Protein AF-A0A838U1Z3-F1 (afdb_monomer_lite)

pLDDT: mean 86.72, std 12.42, range [40.25, 98.0]

Sequence (303 aa):
MSDINVAITKEEIEEDDIPQQIISKINKKINIITLPTIITIPIYSKDIANSIKKIENGFYDYYIFLSARSVDIFFKTIKNEKNSSNILQEILKINKKNGTFIAIGPKTKKALEKNNLKANIAITDTVNTNIDIKVEFSLHSIMKFLDNLDKNNEKEKIKILMPRSAESQKSNNFIKKTYENLVLEQIFFYKTIEFNKIEESNEWNKFKSLVYQKELKYLIFTSPSAVRAFFKIVVNSIYVEKQVLLSTIKNEQELVHFLGIKLIISLGPRTSEELKKRDIMYLESTEYTVKGALKYLIRNLAF

Radius of gyration: 22.41 Å; chains: 1; bounding box: 54×45×66 Å

Foldseek 3Di:
DDAAEEEEQAPDDDPVLADPVLCVVDPHHYHYFYHPFKDKDFDDDPLLVVVLVCLLVLNALAEEEEALVLLVLNLVVLVPDPPSVSSLVSVVVSLVPPARYEYLDDRNQVSCVVSVHHYDYLFDDFPPDVPDRDTDSDLVSVVVVVVVVLVVDDDAAHEYEYEDEPCCVVVVVDDPDDGPRYHYHHDHGIYMDTDDCQVVDPSNVVLLVCLVVLNHAYYEYLALSSVVSVLVCCCVPVVVVVVVCVPPDDFVQVVCVSSNHNAYEYLDDRNVVSCVVRVHDYHYFPVSGSSSSVVVVSVVVRD

Structure (mmCIF, N/CA/C/O backbone):
data_AF-A0A838U1Z3-F1
#
_entry.id   AF-A0A838U1Z3-F1
#
loop_
_atom_site.group_PDB
_atom_site.id
_atom_site.type_symbol
_atom_site.label_atom_id
_atom_site.label_alt_id
_atom_site.label_comp_id
_atom_site.label_asym_id
_atom_site.label_entity_id
_atom_site.label_seq_id
_atom_site.pdbx_PDB_ins_code
_atom_site.Cartn_x
_atom_site.Cartn_y
_atom_site.Cartn_z
_atom_site.occupancy
_atom_site.B_iso_or_equiv
_atom_site.auth_seq_id
_atom_site.auth_comp_id
_atom_site.auth_asym_id
_atom_site.auth_atom_id
_atom_site.pdbx_PDB_model_num
ATOM 1 N N . MET A 1 1 ? 29.307 8.000 -21.929 1.00 54.38 1 MET A N 1
ATOM 2 C CA . MET A 1 1 ? 28.552 6.757 -21.628 1.00 54.38 1 MET A CA 1
ATOM 3 C C . MET A 1 1 ? 27.171 7.157 -21.132 1.00 54.38 1 MET A C 1
ATOM 5 O O . MET A 1 1 ? 27.104 8.150 -20.425 1.00 54.38 1 MET A O 1
ATOM 9 N N . SER A 1 2 ? 26.099 6.461 -21.525 1.00 65.94 2 SER A N 1
ATOM 10 C CA . SER A 1 2 ? 24.727 6.850 -21.163 1.00 65.94 2 SER A CA 1
ATOM 11 C C . SER A 1 2 ? 24.333 6.427 -19.747 1.00 65.94 2 SER A C 1
ATOM 13 O O . SER A 1 2 ? 24.746 5.365 -19.268 1.00 65.94 2 SER A O 1
ATOM 15 N N . ASP A 1 3 ? 23.522 7.268 -19.107 1.00 81.94 3 ASP A N 1
ATOM 16 C CA . ASP A 1 3 ? 22.888 7.005 -17.818 1.00 81.94 3 ASP A CA 1
ATOM 17 C C . ASP A 1 3 ? 22.019 5.735 -17.858 1.00 81.94 3 ASP A C 1
ATOM 19 O O . ASP A 1 3 ? 21.545 5.288 -18.908 1.00 81.94 3 ASP A O 1
ATOM 23 N N . ILE A 1 4 ? 21.802 5.136 -16.687 1.00 87.19 4 ILE A N 1
ATOM 24 C CA . ILE A 1 4 ? 20.932 3.972 -16.518 1.00 87.19 4 ILE A CA 1
ATOM 25 C C . ILE A 1 4 ? 19.568 4.449 -16.031 1.00 87.19 4 ILE A C 1
ATOM 27 O O . ILE A 1 4 ? 19.431 4.865 -14.884 1.00 87.19 4 ILE A O 1
ATOM 31 N N . ASN A 1 5 ? 18.545 4.344 -16.876 1.00 91.94 5 ASN A N 1
ATOM 32 C CA . ASN A 1 5 ? 17.172 4.661 -16.492 1.00 91.94 5 ASN A CA 1
ATOM 33 C C . ASN A 1 5 ? 16.420 3.396 -16.053 1.00 91.94 5 ASN A C 1
ATOM 35 O O . ASN A 1 5 ? 16.399 2.395 -16.779 1.00 91.94 5 ASN A O 1
ATOM 39 N N . VAL A 1 6 ? 15.795 3.457 -14.875 1.00 94.06 6 VAL A N 1
ATOM 40 C CA . VAL A 1 6 ? 15.024 2.363 -14.269 1.00 94.06 6 VAL A CA 1
ATOM 41 C C . VAL A 1 6 ? 13.632 2.870 -13.915 1.00 94.06 6 VAL A C 1
ATOM 43 O O . VAL A 1 6 ? 13.493 3.763 -13.081 1.00 94.06 6 VAL A O 1
ATOM 46 N N . ALA A 1 7 ? 12.601 2.285 -14.519 1.00 96.19 7 ALA A N 1
ATOM 47 C CA . ALA A 1 7 ? 11.216 2.534 -14.139 1.00 96.19 7 ALA A CA 1
ATOM 48 C C . ALA A 1 7 ? 10.777 1.533 -13.062 1.00 96.19 7 ALA A C 1
ATOM 50 O O . ALA A 1 7 ? 11.112 0.352 -13.129 1.00 96.19 7 ALA A O 1
ATOM 51 N N . ILE A 1 8 ? 10.014 1.982 -12.069 1.00 96.88 8 ILE A N 1
ATOM 52 C CA . ILE A 1 8 ? 9.507 1.137 -10.981 1.00 96.88 8 ILE A CA 1
ATOM 53 C C . ILE A 1 8 ? 8.017 1.393 -10.828 1.00 96.88 8 ILE A C 1
ATOM 55 O O . ILE A 1 8 ? 7.620 2.526 -10.578 1.00 96.88 8 ILE A O 1
ATOM 59 N N . THR A 1 9 ? 7.180 0.359 -10.931 1.00 95.69 9 THR A N 1
ATOM 60 C CA . THR A 1 9 ? 5.718 0.510 -10.883 1.00 95.69 9 THR A CA 1
ATOM 61 C C . THR A 1 9 ? 5.206 0.761 -9.459 1.00 95.69 9 THR A C 1
ATOM 63 O O . THR A 1 9 ? 4.601 -0.109 -8.825 1.00 95.69 9 THR A O 1
ATOM 66 N N . LYS A 1 10 ? 5.500 1.935 -8.913 1.00 90.50 10 LYS A N 1
ATOM 67 C CA . LYS A 1 10 ? 5.157 2.386 -7.564 1.00 90.50 10 LYS A CA 1
ATOM 68 C C . LYS A 1 10 ? 4.797 3.869 -7.627 1.00 90.50 10 LYS A C 1
ATOM 70 O O . LYS A 1 10 ? 5.345 4.582 -8.459 1.00 90.50 10 LYS A O 1
ATOM 75 N N . GLU A 1 11 ? 3.887 4.305 -6.758 1.00 86.56 11 GLU A N 1
ATOM 76 C CA . GLU A 1 11 ? 3.499 5.719 -6.629 1.00 86.56 11 GLU A CA 1
ATOM 77 C C . GLU A 1 11 ? 4.696 6.564 -6.167 1.00 86.56 11 GLU A C 1
ATOM 79 O O . GLU A 1 11 ? 5.057 7.537 -6.816 1.00 86.56 11 GLU A O 1
ATOM 84 N N . GLU A 1 12 ? 5.379 6.119 -5.111 1.00 84.94 12 GLU A N 1
ATOM 85 C CA . GLU A 1 12 ? 6.505 6.824 -4.490 1.00 84.94 12 GLU A CA 1
ATOM 86 C C . GLU A 1 12 ? 7.594 5.833 -4.051 1.00 84.94 12 GLU A C 1
ATOM 88 O O . GLU A 1 12 ? 7.306 4.668 -3.764 1.00 84.94 12 GLU A O 1
ATOM 93 N N . ILE A 1 13 ? 8.846 6.284 -3.970 1.00 83.31 13 ILE A N 1
ATOM 94 C CA . ILE A 1 13 ? 9.984 5.516 -3.441 1.00 83.31 13 ILE A CA 1
ATOM 95 C C . ILE A 1 13 ? 10.472 6.208 -2.173 1.00 83.31 13 ILE A C 1
ATOM 97 O O . ILE A 1 13 ? 10.698 7.414 -2.172 1.00 83.31 13 ILE A O 1
ATOM 101 N N . GLU A 1 14 ? 10.612 5.439 -1.095 1.00 81.50 14 GLU A N 1
ATOM 102 C CA . GLU A 1 14 ? 11.134 5.934 0.181 1.00 81.50 14 GLU A CA 1
ATOM 103 C C . GLU A 1 14 ? 12.675 5.884 0.152 1.00 81.50 14 GLU A C 1
ATOM 105 O O . GLU A 1 14 ? 13.255 5.072 -0.567 1.00 81.50 14 GLU A O 1
ATOM 110 N N . GLU A 1 15 ? 13.372 6.699 0.948 1.00 79.50 15 GLU A N 1
ATOM 111 C CA . GLU A 1 15 ? 14.848 6.678 0.990 1.00 79.50 15 GLU A CA 1
ATOM 112 C C . GLU A 1 15 ? 15.405 5.279 1.323 1.00 79.50 15 GLU A C 1
ATOM 114 O O . GLU A 1 15 ? 16.375 4.818 0.720 1.00 79.50 15 GLU A O 1
ATOM 119 N N . ASP A 1 16 ? 14.716 4.549 2.202 1.00 79.25 16 ASP A N 1
ATOM 120 C CA . ASP A 1 16 ? 15.064 3.180 2.590 1.00 79.25 16 ASP A CA 1
ATOM 121 C C . ASP A 1 16 ? 14.999 2.170 1.430 1.00 79.25 16 ASP A C 1
ATOM 123 O O . ASP A 1 16 ? 15.689 1.139 1.480 1.00 79.25 16 ASP A O 1
ATOM 127 N N . ASP A 1 17 ? 14.212 2.460 0.384 1.00 83.69 17 ASP A N 1
ATOM 128 C CA . ASP A 1 17 ? 14.117 1.651 -0.834 1.00 83.69 17 ASP A CA 1
ATOM 129 C C . ASP A 1 17 ? 15.371 1.804 -1.722 1.00 83.69 17 ASP A C 1
ATOM 131 O O . ASP A 1 17 ? 15.596 0.971 -2.601 1.00 83.69 17 ASP A O 1
ATOM 135 N N . ILE A 1 18 ? 16.206 2.830 -1.508 1.00 84.88 18 ILE A N 1
ATOM 136 C CA . ILE A 1 18 ? 17.361 3.145 -2.358 1.00 84.88 18 ILE A CA 1
ATOM 137 C C . ILE A 1 18 ? 18.659 2.588 -1.732 1.00 84.88 18 ILE A C 1
ATOM 139 O O . ILE A 1 18 ? 19.014 2.908 -0.594 1.00 84.88 18 ILE A O 1
ATOM 143 N N . PRO A 1 19 ? 19.426 1.734 -2.439 1.00 81.19 19 PRO A N 1
ATOM 144 C CA . PRO A 1 19 ? 20.657 1.153 -1.904 1.00 81.19 19 PRO A CA 1
ATOM 145 C C . PRO A 1 19 ? 21.855 2.120 -1.995 1.00 81.19 19 PRO A C 1
ATOM 147 O O . PRO A 1 19 ? 22.699 1.991 -2.881 1.00 81.19 19 PRO A O 1
ATOM 150 N N . GLN A 1 20 ? 21.972 3.038 -1.029 1.00 75.81 20 GLN A N 1
ATOM 151 C CA . GLN A 1 20 ? 23.020 4.078 -0.984 1.00 75.81 20 GLN A CA 1
ATOM 152 C C . GLN A 1 20 ? 24.454 3.540 -1.169 1.00 75.81 20 GLN A C 1
ATOM 154 O O . GLN A 1 20 ? 25.232 4.062 -1.963 1.00 75.81 20 GLN A O 1
ATOM 159 N N . GLN A 1 21 ? 24.798 2.442 -0.488 1.00 67.31 21 GLN A N 1
ATOM 160 C CA . GLN A 1 21 ? 26.159 1.883 -0.476 1.00 67.31 21 GLN A CA 1
ATOM 161 C C . GLN A 1 21 ? 26.625 1.293 -1.816 1.00 67.31 21 GLN A C 1
ATOM 163 O O . GLN A 1 21 ? 27.824 1.086 -2.000 1.00 67.31 21 GLN A O 1
ATOM 168 N N . ILE A 1 22 ? 25.698 0.940 -2.714 1.00 65.38 22 ILE A N 1
ATOM 169 C CA . ILE A 1 2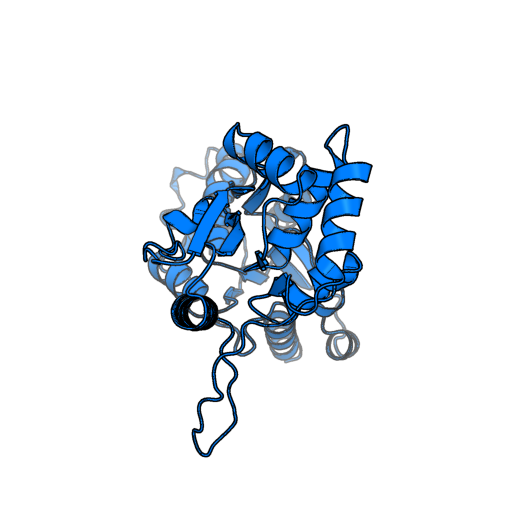2 ? 26.055 0.318 -3.998 1.00 65.38 22 ILE A CA 1
ATOM 170 C C . ILE A 1 22 ? 26.061 1.353 -5.122 1.00 65.38 22 ILE A C 1
ATOM 172 O O . ILE A 1 22 ? 26.886 1.252 -6.021 1.00 65.38 22 ILE A O 1
ATOM 176 N N . ILE A 1 23 ? 25.217 2.387 -5.037 1.00 65.06 23 ILE A N 1
ATOM 177 C CA . ILE A 1 23 ? 25.197 3.487 -6.013 1.00 65.06 23 ILE A CA 1
ATOM 178 C C . ILE A 1 23 ? 26.556 4.197 -6.067 1.00 65.06 23 ILE A C 1
ATOM 180 O O . ILE A 1 23 ? 27.044 4.482 -7.156 1.00 65.06 23 ILE A O 1
ATOM 184 N N . SER A 1 24 ? 27.214 4.398 -4.920 1.00 64.94 24 SER A N 1
ATOM 185 C CA . SER A 1 24 ? 28.534 5.043 -4.854 1.00 64.94 24 SER A CA 1
ATOM 186 C C . SER A 1 24 ? 29.662 4.266 -5.548 1.00 64.94 24 SER A C 1
ATOM 188 O O . SER A 1 24 ? 30.725 4.832 -5.785 1.00 64.94 24 SER A O 1
ATOM 190 N N . LYS A 1 25 ? 29.454 2.984 -5.881 1.00 65.00 25 LYS A N 1
ATOM 191 C CA . LYS A 1 25 ? 30.462 2.112 -6.508 1.00 65.00 25 LYS A CA 1
ATOM 192 C C . LYS A 1 25 ? 30.359 2.044 -8.035 1.00 65.00 25 LYS A C 1
ATOM 194 O O . LYS A 1 25 ? 31.142 1.330 -8.654 1.00 65.00 25 LYS A O 1
ATOM 199 N N . ILE A 1 26 ? 29.397 2.733 -8.648 1.00 68.06 26 ILE A N 1
ATOM 200 C CA . ILE A 1 26 ? 29.156 2.677 -10.094 1.00 68.06 26 ILE A CA 1
ATOM 201 C C . ILE A 1 26 ? 29.604 3.991 -10.734 1.00 68.06 26 ILE A C 1
ATOM 203 O O . ILE A 1 26 ? 29.147 5.060 -10.343 1.00 68.06 26 ILE A O 1
ATOM 207 N N . ASN A 1 27 ? 30.389 3.919 -11.810 1.00 68.25 27 ASN A N 1
ATOM 208 C CA . ASN A 1 27 ? 30.776 5.086 -12.622 1.00 68.25 27 ASN A CA 1
ATOM 209 C C . ASN A 1 27 ? 29.649 5.587 -13.556 1.00 68.25 27 ASN A C 1
ATOM 211 O O . ASN A 1 27 ? 29.911 6.232 -14.570 1.00 68.25 27 ASN A O 1
ATOM 215 N N . LYS A 1 28 ? 28.388 5.245 -13.266 1.00 74.31 28 LYS A N 1
ATOM 216 C CA . LYS A 1 28 ? 27.207 5.615 -14.055 1.00 74.31 28 LYS A CA 1
ATOM 217 C C . LYS A 1 28 ? 26.116 6.108 -13.125 1.00 74.31 28 LYS A C 1
ATOM 219 O O . LYS A 1 28 ? 25.841 5.491 -12.097 1.00 74.31 28 LYS A O 1
ATOM 224 N N . LYS A 1 29 ? 25.438 7.175 -13.536 1.00 81.75 29 LYS A N 1
ATOM 225 C CA . LYS A 1 29 ? 24.259 7.664 -12.834 1.00 81.75 29 LYS A CA 1
ATOM 226 C C . LYS A 1 29 ? 23.087 6.710 -13.068 1.00 81.75 29 LYS A C 1
ATOM 228 O O . LYS A 1 29 ? 22.795 6.339 -14.208 1.00 81.75 29 LYS A O 1
ATOM 233 N N . ILE A 1 30 ? 22.424 6.313 -11.985 1.00 85.62 30 ILE A N 1
ATOM 234 C CA . ILE A 1 30 ? 21.162 5.574 -12.040 1.00 85.62 30 ILE A CA 1
ATOM 235 C C . ILE A 1 30 ? 20.030 6.561 -11.803 1.00 85.62 30 ILE A C 1
ATOM 237 O O . ILE A 1 30 ? 19.895 7.128 -10.721 1.00 85.62 30 ILE A O 1
ATOM 241 N N . ASN A 1 31 ? 19.206 6.738 -12.824 1.00 89.12 31 ASN A N 1
ATOM 242 C CA . ASN A 1 31 ? 18.014 7.560 -12.786 1.00 89.12 31 ASN A CA 1
ATOM 243 C C . ASN A 1 31 ? 16.813 6.650 -12.520 1.00 89.12 31 ASN A C 1
ATOM 245 O O . ASN A 1 31 ? 16.404 5.864 -13.377 1.00 89.12 31 ASN A O 1
ATOM 249 N N . ILE A 1 32 ? 16.249 6.759 -11.321 1.00 91.38 32 ILE A N 1
ATOM 250 C CA . ILE A 1 32 ? 15.038 6.033 -10.939 1.00 91.38 32 ILE A CA 1
ATOM 251 C C . ILE A 1 32 ? 13.816 6.881 -11.291 1.00 91.38 32 ILE A C 1
ATOM 253 O O . ILE A 1 32 ? 13.799 8.092 -11.066 1.00 91.38 32 ILE A O 1
ATOM 257 N N . ILE A 1 33 ? 12.797 6.238 -11.854 1.00 93.75 33 ILE A N 1
ATOM 258 C CA . ILE A 1 33 ? 11.512 6.847 -12.190 1.00 93.75 33 ILE A CA 1
ATOM 259 C C . ILE A 1 33 ? 10.425 5.991 -11.562 1.00 93.75 33 ILE A C 1
ATOM 261 O O . ILE A 1 33 ? 10.288 4.806 -11.871 1.00 93.75 33 ILE A O 1
ATOM 265 N N . THR A 1 34 ? 9.664 6.585 -10.653 1.00 94.50 34 THR A N 1
ATOM 266 C CA . THR A 1 34 ? 8.423 5.995 -10.161 1.00 94.50 34 THR A CA 1
ATOM 267 C C . THR A 1 34 ? 7.394 6.008 -11.272 1.00 94.50 34 THR A C 1
ATOM 269 O O . THR A 1 34 ? 7.333 6.948 -12.047 1.00 94.50 34 THR A O 1
ATOM 272 N N . LEU A 1 35 ? 6.604 4.952 -11.387 1.00 95.06 35 LEU A N 1
ATOM 273 C CA . LEU A 1 35 ? 5.556 4.833 -12.385 1.00 95.06 35 LEU A CA 1
ATOM 274 C C . LEU A 1 35 ? 4.257 4.445 -11.672 1.00 95.06 35 LEU A C 1
ATOM 276 O O . LEU A 1 35 ? 4.019 3.251 -11.430 1.00 95.06 35 LEU A O 1
ATOM 280 N N . PRO A 1 36 ? 3.419 5.423 -11.288 1.00 94.06 36 PRO A N 1
ATOM 281 C CA . PRO A 1 36 ? 2.136 5.133 -10.671 1.00 94.06 36 PRO A CA 1
ATOM 282 C C . PRO A 1 36 ? 1.254 4.407 -11.690 1.00 94.06 36 PRO A C 1
ATOM 284 O O . PRO A 1 36 ? 0.760 4.991 -12.646 1.00 94.06 36 PRO A O 1
ATOM 287 N N . THR A 1 37 ? 1.088 3.101 -11.510 1.00 94.88 37 THR A N 1
ATOM 288 C CA . THR A 1 37 ? 0.229 2.249 -12.358 1.00 94.88 37 THR A CA 1
ATOM 289 C C . THR A 1 37 ? -1.115 1.995 -11.694 1.00 94.88 37 THR A C 1
ATOM 291 O O . THR A 1 37 ? -2.145 1.882 -12.350 1.00 94.88 37 THR A O 1
ATOM 294 N N . ILE A 1 38 ? -1.110 1.962 -10.368 1.00 91.81 38 ILE A N 1
ATOM 295 C CA . ILE A 1 38 ? -2.288 1.904 -9.522 1.00 91.81 38 ILE A CA 1
ATOM 296 C C . ILE A 1 38 ? -2.179 2.992 -8.465 1.00 91.81 38 ILE A C 1
ATOM 298 O O . ILE A 1 38 ? -1.089 3.282 -7.974 1.00 91.81 38 ILE A O 1
ATOM 302 N N . ILE A 1 39 ? -3.317 3.556 -8.088 1.00 90.00 39 ILE A N 1
ATOM 303 C CA . ILE A 1 39 ? -3.420 4.497 -6.977 1.00 90.00 39 ILE A CA 1
ATOM 304 C C . ILE A 1 39 ? -4.487 4.038 -6.008 1.00 90.00 39 ILE A C 1
ATOM 306 O O . ILE A 1 39 ? -5.435 3.331 -6.356 1.00 90.00 39 ILE A O 1
ATOM 310 N N . THR A 1 40 ? -4.316 4.447 -4.760 1.00 88.12 40 THR A N 1
ATOM 311 C CA . THR A 1 40 ? -5.311 4.186 -3.730 1.00 88.12 40 THR A CA 1
ATOM 312 C C . THR A 1 40 ? -6.109 5.445 -3.474 1.00 88.12 40 THR A C 1
ATOM 314 O O . THR A 1 40 ? -5.535 6.455 -3.073 1.00 88.12 40 THR A O 1
ATOM 317 N N . ILE A 1 41 ? -7.422 5.362 -3.666 1.00 88.88 41 ILE A N 1
ATOM 318 C CA . ILE A 1 41 ? -8.338 6.474 -3.428 1.00 88.88 41 ILE A CA 1
ATOM 319 C C . ILE A 1 41 ? -9.250 6.176 -2.234 1.00 88.88 41 ILE A C 1
ATOM 321 O O . ILE A 1 41 ? -9.653 5.019 -2.049 1.00 88.88 41 ILE A O 1
ATOM 325 N N . PRO A 1 42 ? -9.573 7.192 -1.413 1.00 90.62 42 PRO A N 1
ATOM 326 C CA . PRO A 1 42 ? -10.549 7.034 -0.347 1.00 90.62 42 PRO A CA 1
ATOM 327 C C . PRO A 1 42 ? -11.923 6.700 -0.934 1.00 90.62 42 PRO A C 1
ATOM 329 O O . PRO A 1 42 ? -12.273 7.113 -2.043 1.00 90.62 42 PRO A O 1
ATOM 332 N N . ILE A 1 43 ? -12.697 5.933 -0.180 1.00 93.75 43 ILE A N 1
ATOM 333 C CA . ILE A 1 43 ? -14.122 5.734 -0.420 1.00 93.75 43 ILE A CA 1
ATOM 334 C C . ILE A 1 43 ? -14.868 6.723 0.473 1.00 93.75 43 ILE A C 1
ATOM 336 O O . ILE A 1 43 ? -14.473 6.964 1.608 1.00 93.75 43 ILE A O 1
ATOM 340 N N . TYR A 1 44 ? -15.963 7.275 -0.038 1.00 91.25 44 TYR A N 1
ATOM 341 C CA . TYR A 1 44 ? -16.917 8.045 0.751 1.00 91.25 44 TYR A CA 1
ATOM 342 C C . TYR A 1 44 ? -18.242 7.292 0.711 1.00 91.25 44 TYR A C 1
ATOM 344 O O . TYR A 1 44 ? -18.821 7.103 -0.359 1.00 91.25 44 TYR A O 1
ATOM 352 N N . SER A 1 45 ? -18.688 6.788 1.859 1.00 93.75 45 SER A N 1
ATOM 353 C CA . SER A 1 45 ? -19.906 5.984 1.964 1.00 93.75 45 SER A CA 1
ATOM 354 C C . SER A 1 45 ? -20.630 6.243 3.282 1.00 93.75 45 SER A C 1
ATOM 356 O O . SER A 1 45 ? -20.045 6.747 4.244 1.00 93.75 45 SER A O 1
ATOM 358 N N . LYS A 1 46 ? -21.912 5.858 3.337 1.00 95.19 46 LYS A N 1
ATOM 359 C CA . LYS A 1 46 ? -22.698 5.890 4.580 1.00 95.19 46 LYS A CA 1
ATOM 360 C C . LYS A 1 46 ? -22.071 5.010 5.663 1.00 95.19 46 LYS A C 1
ATOM 362 O O . LYS A 1 46 ? -22.071 5.410 6.819 1.00 95.19 46 LYS A O 1
ATOM 367 N N . ASP A 1 47 ? -21.486 3.872 5.295 1.00 95.00 47 ASP A N 1
ATOM 368 C CA . ASP A 1 47 ? -20.831 2.967 6.247 1.00 95.00 47 ASP A CA 1
ATOM 369 C C . ASP A 1 47 ? -19.614 3.619 6.901 1.00 95.00 47 ASP A C 1
ATOM 371 O O . ASP A 1 47 ? -19.447 3.533 8.115 1.00 95.00 47 ASP A O 1
ATOM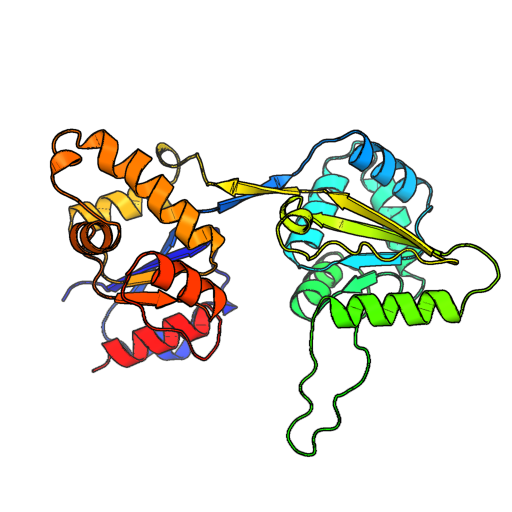 375 N N . ILE A 1 48 ? -18.804 4.344 6.121 1.00 95.81 48 ILE A N 1
ATOM 376 C CA . ILE A 1 48 ? -17.675 5.109 6.660 1.00 95.81 48 ILE A CA 1
ATOM 377 C C . ILE A 1 48 ? -18.189 6.218 7.575 1.00 95.81 48 ILE A C 1
ATOM 379 O O . ILE A 1 48 ?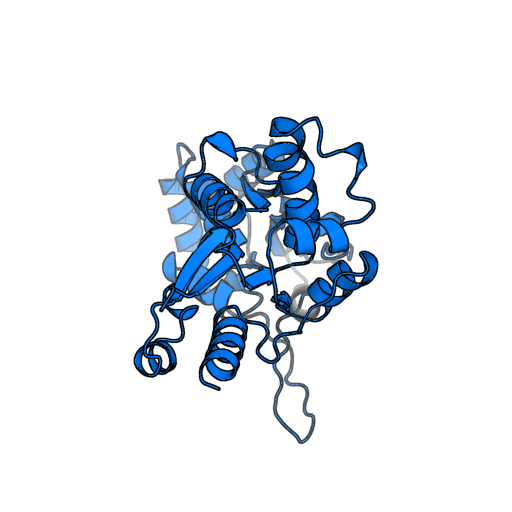 -17.744 6.293 8.717 1.00 95.81 48 ILE A O 1
ATOM 383 N N . ALA A 1 49 ? -19.170 7.012 7.136 1.00 95.56 49 ALA A N 1
ATOM 384 C CA . ALA A 1 49 ? -19.745 8.077 7.960 1.00 95.56 49 ALA A CA 1
ATOM 385 C C . ALA A 1 49 ? -20.325 7.539 9.285 1.00 95.56 49 ALA A C 1
ATOM 387 O O . ALA A 1 49 ? -20.116 8.119 10.349 1.00 95.56 49 ALA A O 1
ATOM 388 N N . ASN A 1 50 ? -21.004 6.391 9.244 1.00 97.06 50 ASN A N 1
ATOM 389 C CA . ASN A 1 50 ? -21.522 5.715 10.430 1.00 97.06 50 ASN A CA 1
ATOM 390 C C . ASN A 1 50 ? -20.392 5.189 11.322 1.00 97.06 50 ASN A C 1
ATOM 392 O O . ASN A 1 50 ? -20.457 5.338 12.540 1.00 97.06 50 ASN A O 1
ATOM 396 N N . SER A 1 51 ? -19.340 4.612 10.735 1.00 96.94 51 SER A N 1
ATOM 397 C CA . SER A 1 51 ? -18.175 4.150 11.491 1.00 96.94 51 SER A CA 1
ATOM 398 C C . SER A 1 51 ? -17.454 5.308 12.183 1.00 96.94 51 SER A C 1
ATOM 400 O O . SER A 1 51 ? -17.077 5.170 13.339 1.00 96.94 51 SER A O 1
ATOM 402 N N . ILE A 1 52 ? -17.350 6.472 11.538 1.00 96.75 52 ILE A N 1
ATOM 403 C CA . ILE A 1 52 ? -16.748 7.679 12.114 1.00 96.75 52 ILE A CA 1
ATOM 404 C C . ILE A 1 52 ? -17.562 8.173 13.312 1.00 96.75 52 ILE A C 1
ATOM 406 O O . ILE A 1 52 ? -16.987 8.419 14.369 1.00 96.75 52 ILE A O 1
ATOM 410 N N . LYS A 1 53 ? -18.898 8.219 13.205 1.00 96.75 53 LYS A N 1
ATOM 411 C CA . LYS A 1 53 ? -19.774 8.533 14.349 1.00 96.75 53 LYS A CA 1
ATOM 412 C C . LYS A 1 53 ? -19.611 7.534 15.499 1.00 96.75 53 LYS A C 1
ATOM 414 O O . LYS A 1 53 ? -19.612 7.921 16.661 1.00 96.75 53 LYS A O 1
ATOM 419 N N . LYS A 1 54 ? -19.452 6.242 15.195 1.00 97.31 54 LYS A N 1
ATOM 420 C CA . LYS A 1 54 ? -19.165 5.214 16.209 1.00 97.31 54 LYS A CA 1
ATOM 421 C C . LYS A 1 54 ? -17.816 5.459 16.901 1.00 97.31 54 LYS A C 1
ATOM 423 O O . LYS A 1 54 ? -17.744 5.318 18.116 1.00 97.31 54 LYS A O 1
ATOM 428 N N . ILE A 1 55 ? -16.776 5.858 16.161 1.00 96.75 55 ILE A N 1
ATOM 429 C CA . ILE A 1 55 ? -15.467 6.219 16.738 1.00 96.75 55 ILE A CA 1
ATOM 430 C C . ILE A 1 55 ? -15.608 7.421 17.674 1.00 96.75 55 ILE A C 1
ATOM 432 O O . ILE A 1 55 ? -15.126 7.363 18.800 1.00 96.75 55 ILE A O 1
ATOM 436 N N . GLU A 1 56 ? -16.289 8.482 17.230 1.00 95.69 56 GLU A N 1
ATOM 437 C CA . GLU A 1 56 ? -16.532 9.684 18.041 1.00 95.69 56 GLU A CA 1
ATOM 438 C C . GLU A 1 56 ? -17.269 9.371 19.350 1.00 95.69 56 GLU A C 1
ATOM 440 O O . GLU A 1 56 ? -17.015 9.996 20.370 1.00 95.69 56 GLU A O 1
ATOM 445 N N . ASN A 1 57 ? -18.140 8.364 19.345 1.00 95.06 57 ASN A N 1
ATOM 446 C CA . ASN A 1 57 ? -18.869 7.933 20.536 1.00 95.06 57 ASN A CA 1
ATOM 447 C C . ASN A 1 57 ? -18.129 6.861 21.359 1.00 95.06 57 ASN A C 1
ATOM 449 O O . ASN A 1 57 ? -18.718 6.281 22.270 1.00 95.06 57 ASN A O 1
ATOM 453 N N . GLY A 1 58 ? -16.868 6.550 21.036 1.00 93.69 58 GLY A N 1
ATOM 454 C CA . GLY A 1 58 ? -16.064 5.570 21.771 1.00 93.69 58 GLY A CA 1
ATOM 455 C C . GLY A 1 58 ? -16.572 4.126 21.665 1.00 93.69 58 GLY A C 1
ATOM 456 O O . GLY A 1 58 ? -16.375 3.342 22.587 1.00 93.69 58 GLY A O 1
ATOM 457 N N . PHE A 1 59 ? -17.245 3.771 20.565 1.00 95.44 59 PHE A N 1
ATOM 458 C CA . PHE A 1 59 ? -17.920 2.476 20.408 1.00 95.44 59 PHE A CA 1
ATOM 459 C C . PHE A 1 59 ? -16.975 1.272 20.288 1.00 95.44 59 PHE A C 1
ATOM 461 O O . PHE A 1 59 ? -17.317 0.191 20.752 1.00 95.44 59 PHE A O 1
ATOM 468 N N . TYR A 1 60 ? -15.830 1.415 19.615 1.00 96.44 60 TYR A N 1
ATOM 469 C CA . TYR A 1 60 ? -14.943 0.282 19.322 1.00 96.44 60 TYR A CA 1
ATOM 470 C C . TYR A 1 60 ? -13.933 0.045 20.437 1.00 96.44 60 TYR A C 1
ATOM 472 O O . TYR A 1 60 ? -13.311 0.999 20.882 1.00 96.44 60 TYR A O 1
ATOM 480 N N . ASP A 1 61 ? -13.701 -1.218 20.791 1.00 94.56 61 ASP A N 1
ATOM 481 C CA . ASP A 1 61 ? -12.689 -1.668 21.752 1.00 94.56 61 ASP A CA 1
ATOM 482 C C . ASP A 1 61 ? -11.323 -1.920 21.101 1.00 94.56 61 ASP A C 1
ATOM 484 O O . ASP A 1 61 ? -10.295 -1.743 21.749 1.00 94.56 61 ASP A O 1
ATOM 488 N N . TYR A 1 62 ? -11.301 -2.327 19.825 1.00 96.00 62 TYR A N 1
ATOM 489 C CA . TYR A 1 62 ? -10.070 -2.600 19.075 1.00 96.00 62 TYR A CA 1
ATOM 490 C C . TYR A 1 62 ? -10.093 -2.010 17.669 1.00 96.00 62 TYR A C 1
ATOM 492 O O . TYR A 1 62 ? -11.128 -1.962 16.999 1.00 96.00 62 TYR A O 1
ATOM 500 N N . TYR A 1 63 ? -8.899 -1.659 17.191 1.00 97.56 63 TYR A N 1
ATOM 501 C CA . TYR A 1 63 ? -8.653 -1.221 15.821 1.00 97.56 63 TYR A CA 1
ATOM 502 C C . TYR A 1 63 ? -7.578 -2.098 15.193 1.00 97.56 63 TYR A C 1
ATOM 504 O O . TYR A 1 63 ? -6.441 -2.129 15.669 1.00 97.56 63 TYR A O 1
ATOM 512 N N . ILE A 1 64 ? -7.915 -2.796 14.111 1.00 97.06 64 ILE A N 1
ATOM 513 C CA . ILE A 1 64 ? -6.995 -3.732 13.459 1.00 97.06 64 ILE A CA 1
ATOM 514 C C . ILE A 1 64 ? -6.616 -3.233 12.063 1.00 97.06 64 ILE A C 1
ATOM 516 O O . ILE A 1 64 ? -7.473 -3.013 11.210 1.00 97.06 64 ILE A O 1
ATOM 520 N N . PHE A 1 65 ? -5.313 -3.113 11.803 1.00 96.06 65 PHE A N 1
ATOM 521 C CA . PHE A 1 65 ? -4.763 -2.633 10.537 1.00 96.06 65 PHE A CA 1
ATOM 522 C C . PHE A 1 65 ? -3.884 -3.684 9.864 1.00 96.06 65 PHE A C 1
ATOM 524 O O . PHE A 1 65 ? -2.899 -4.173 10.422 1.00 96.06 65 PHE A O 1
ATOM 531 N N . LEU A 1 66 ? -4.202 -3.983 8.602 1.00 92.19 66 LEU A N 1
ATOM 532 C CA . LEU A 1 66 ? -3.485 -4.991 7.809 1.00 92.19 66 LEU A CA 1
ATOM 533 C C . LEU A 1 66 ? -2.485 -4.395 6.809 1.00 92.19 66 LEU A C 1
ATOM 535 O O . LEU A 1 66 ? -1.875 -5.121 6.033 1.00 92.19 66 LEU A O 1
ATOM 539 N N . SER A 1 67 ? -2.318 -3.073 6.788 1.00 89.31 67 SER A N 1
ATOM 540 C CA . SER A 1 67 ? -1.267 -2.409 6.013 1.00 89.31 67 SER A CA 1
ATOM 541 C C . SER A 1 67 ? -1.025 -0.994 6.531 1.00 89.31 67 SER A C 1
ATOM 543 O O . SER A 1 67 ? -1.953 -0.356 7.025 1.00 89.31 67 SER A O 1
ATOM 545 N N . ALA A 1 68 ? 0.193 -0.477 6.356 1.00 90.06 68 ALA A N 1
ATOM 546 C CA . ALA A 1 68 ? 0.510 0.925 6.636 1.00 90.06 68 ALA A CA 1
ATOM 547 C C . ALA A 1 68 ? -0.372 1.888 5.825 1.00 90.06 68 ALA A C 1
ATOM 549 O O . ALA A 1 68 ? -0.914 2.834 6.379 1.00 90.06 68 ALA A O 1
ATOM 550 N N . ARG A 1 69 ? -0.641 1.574 4.548 1.00 87.94 69 ARG A N 1
ATOM 551 C CA . ARG A 1 69 ? -1.513 2.401 3.700 1.00 87.94 69 ARG A CA 1
ATOM 552 C C . ARG A 1 69 ? -2.932 2.528 4.261 1.00 87.94 69 ARG A C 1
ATOM 554 O O . ARG A 1 69 ? -3.553 3.577 4.128 1.00 87.94 69 ARG A O 1
ATOM 561 N N . SER A 1 70 ? -3.440 1.478 4.910 1.00 92.69 70 SER A N 1
ATOM 562 C CA . SER A 1 70 ? -4.736 1.530 5.593 1.00 92.69 70 SER A CA 1
ATOM 563 C C . SER A 1 70 ? -4.734 2.493 6.778 1.00 92.69 70 SER A C 1
ATOM 565 O O . SER A 1 70 ? -5.757 3.120 7.030 1.00 92.69 70 SER A O 1
ATOM 567 N N . VAL A 1 71 ? -3.614 2.598 7.499 1.00 96.00 71 VAL A N 1
ATOM 568 C CA . VAL A 1 71 ? -3.445 3.549 8.607 1.00 96.00 71 VAL A CA 1
ATOM 569 C C . VAL A 1 71 ? -3.470 4.972 8.060 1.00 96.00 71 VAL A C 1
ATOM 571 O O . VAL A 1 71 ? -4.262 5.791 8.520 1.00 96.00 71 VAL A O 1
ATOM 574 N N . ASP A 1 72 ? -2.672 5.238 7.024 1.00 93.44 72 ASP A N 1
ATOM 575 C CA . ASP A 1 72 ? -2.567 6.567 6.419 1.00 93.44 72 ASP A CA 1
ATOM 576 C C . ASP A 1 72 ? -3.928 7.068 5.924 1.00 93.44 72 ASP A C 1
ATOM 578 O O . ASP A 1 72 ? -4.324 8.200 6.205 1.00 93.44 72 ASP A O 1
ATOM 582 N N . ILE A 1 73 ? -4.682 6.216 5.222 1.00 94.00 73 ILE A N 1
ATOM 583 C CA . ILE A 1 73 ? -5.990 6.600 4.683 1.00 94.00 73 ILE A CA 1
ATOM 584 C C . ILE A 1 73 ? -7.027 6.765 5.788 1.00 94.00 73 ILE A C 1
ATOM 586 O O . ILE A 1 73 ? -7.812 7.708 5.729 1.00 94.00 73 ILE A O 1
ATOM 590 N N . PHE A 1 74 ? -7.029 5.898 6.800 1.00 96.19 74 PHE A N 1
ATOM 591 C CA . PHE A 1 74 ? -7.925 6.033 7.946 1.00 96.19 74 PHE A CA 1
ATOM 592 C C . PHE A 1 74 ? -7.746 7.396 8.631 1.00 96.19 74 PHE A C 1
ATOM 594 O O . PHE A 1 74 ? -8.708 8.151 8.764 1.00 96.19 74 PHE A O 1
ATOM 601 N N . PHE A 1 75 ? -6.507 7.774 8.958 1.00 95.94 75 PHE A N 1
ATOM 602 C CA . PHE A 1 75 ? -6.228 9.071 9.579 1.00 95.94 75 PHE A CA 1
ATOM 603 C C . PHE A 1 75 ? -6.460 10.254 8.644 1.00 95.94 75 PHE A C 1
ATOM 605 O O . PHE A 1 75 ? -6.947 11.288 9.093 1.00 95.94 75 PHE A O 1
ATOM 612 N N . LYS A 1 76 ? -6.155 10.124 7.348 1.00 94.44 76 LYS A N 1
ATOM 613 C CA . LYS A 1 76 ? -6.480 11.162 6.361 1.00 94.44 76 LYS A CA 1
ATOM 614 C C . LYS A 1 76 ? -7.990 11.377 6.257 1.00 94.44 76 LYS A C 1
ATOM 616 O O . LYS A 1 76 ? -8.427 12.516 6.176 1.00 94.44 76 LYS A O 1
ATOM 621 N N . THR A 1 77 ? -8.773 10.299 6.297 1.00 94.31 77 THR A N 1
ATOM 622 C CA . THR A 1 77 ? -10.241 10.359 6.283 1.00 94.31 77 THR A CA 1
ATOM 623 C C . THR A 1 77 ? -10.741 11.113 7.509 1.00 94.31 77 THR A C 1
ATOM 625 O O . THR A 1 77 ? -11.445 12.100 7.353 1.00 94.31 77 THR A O 1
ATOM 628 N N . ILE A 1 78 ? -10.281 10.742 8.708 1.00 95.12 78 ILE A N 1
ATOM 629 C CA . ILE A 1 78 ? -10.660 11.415 9.960 1.00 95.12 78 ILE A CA 1
ATOM 630 C C . ILE A 1 78 ? -10.280 12.896 9.956 1.00 95.12 78 ILE A C 1
ATOM 632 O O . ILE A 1 78 ? -11.081 13.729 10.358 1.00 95.12 78 ILE A O 1
ATOM 636 N N . LYS A 1 79 ? -9.076 13.249 9.493 1.00 94.69 79 LYS A N 1
ATOM 637 C CA . LYS A 1 79 ? -8.616 14.649 9.445 1.00 94.69 79 LYS A CA 1
ATOM 638 C C . LYS A 1 79 ? -9.464 15.533 8.526 1.00 94.69 79 LYS A C 1
ATOM 640 O O . LYS A 1 79 ? -9.475 16.743 8.719 1.00 94.69 79 LYS A O 1
ATOM 645 N N . ASN A 1 80 ? -10.168 14.944 7.559 1.00 93.88 80 ASN A N 1
ATOM 646 C CA . ASN A 1 80 ? -11.067 15.665 6.660 1.00 93.88 80 ASN A CA 1
ATOM 647 C C . ASN A 1 80 ? -12.480 15.856 7.240 1.00 93.88 80 ASN A C 1
ATOM 649 O O . ASN A 1 80 ? -13.290 16.558 6.636 1.00 93.88 80 ASN A O 1
ATOM 653 N N . GLU A 1 81 ? -12.792 15.248 8.386 1.00 94.62 81 GLU A N 1
ATOM 654 C CA . GLU A 1 81 ? -14.079 15.421 9.058 1.00 94.62 81 GLU A CA 1
ATOM 655 C C . GLU A 1 81 ? -14.142 16.750 9.818 1.00 94.62 81 GLU A C 1
ATOM 657 O O . GLU A 1 81 ? -13.156 17.213 10.401 1.00 94.62 81 GLU A O 1
ATOM 662 N N . LYS A 1 82 ? -15.336 17.354 9.871 1.00 93.56 82 LYS A N 1
ATOM 663 C CA . LYS A 1 82 ? -15.556 18.643 10.557 1.00 93.56 82 LYS A CA 1
ATOM 664 C C . LYS A 1 82 ? -15.222 18.583 12.052 1.00 93.56 82 LYS A C 1
ATOM 666 O O . LYS A 1 82 ? -14.758 19.560 12.623 1.00 93.56 82 LYS A O 1
ATOM 671 N N . ASN A 1 83 ? -15.455 17.433 12.671 1.00 93.75 83 ASN A N 1
ATOM 672 C CA . ASN A 1 83 ? -15.229 17.117 14.082 1.00 93.75 83 ASN A CA 1
ATOM 673 C C . ASN A 1 83 ? -13.952 16.282 14.301 1.00 93.75 83 ASN A C 1
ATOM 675 O O . ASN A 1 83 ? -13.839 15.568 15.298 1.00 93.75 83 ASN A O 1
ATOM 679 N N . SER A 1 84 ? -12.981 16.369 13.384 1.00 95.94 84 SER A N 1
ATOM 680 C CA . SER A 1 84 ? -11.726 15.605 13.429 1.00 95.94 84 SER A CA 1
ATOM 681 C C . SER A 1 84 ? -11.021 15.658 14.789 1.00 95.94 84 SER A C 1
ATOM 683 O O . SER A 1 84 ? -10.568 14.623 15.273 1.00 95.94 84 SER A O 1
ATOM 685 N N . SER A 1 85 ? -10.978 16.821 15.447 1.00 94.81 85 SER A N 1
ATOM 686 C CA . SER A 1 85 ? -10.383 16.978 16.782 1.00 94.81 85 SER A CA 1
ATOM 687 C C . SER A 1 85 ? -11.030 16.074 17.835 1.00 94.81 85 SER A C 1
ATOM 689 O O . SER A 1 85 ? -10.310 15.415 18.583 1.00 94.81 85 SER A O 1
ATOM 691 N N . ASN A 1 86 ? -12.363 15.989 17.868 1.00 95.25 86 ASN A N 1
ATOM 692 C CA . ASN A 1 86 ? -13.094 15.150 18.825 1.00 95.25 86 ASN A CA 1
ATOM 693 C C . ASN A 1 86 ? -12.824 13.666 18.555 1.00 95.25 86 ASN A C 1
ATOM 695 O O . ASN A 1 86 ? -12.494 12.907 19.465 1.00 95.25 86 ASN A O 1
ATOM 699 N N . ILE A 1 87 ? -12.880 13.270 17.280 1.00 96.50 87 ILE A N 1
ATOM 700 C CA . ILE A 1 87 ? -12.619 11.892 16.850 1.00 96.50 87 ILE A CA 1
ATOM 701 C C . ILE A 1 87 ? -11.196 11.467 17.241 1.00 96.50 87 ILE A C 1
ATOM 703 O O . ILE A 1 87 ? -10.987 10.386 17.791 1.00 96.50 87 ILE A O 1
ATOM 707 N N . LEU A 1 88 ? -10.201 12.324 16.987 1.00 96.12 88 LEU A N 1
ATOM 708 C CA . LEU A 1 88 ? -8.806 12.058 17.339 1.00 96.12 88 LEU A CA 1
ATOM 709 C C . LEU A 1 88 ? -8.599 11.980 18.858 1.00 96.12 88 LEU A C 1
ATOM 711 O O . LEU A 1 88 ? -7.825 11.140 19.317 1.00 96.12 88 LEU A O 1
ATOM 715 N N . GLN A 1 89 ? -9.290 12.809 19.644 1.00 94.19 89 GLN A N 1
ATOM 716 C CA . GLN A 1 89 ? -9.234 12.739 21.106 1.00 94.19 89 GLN A CA 1
ATOM 717 C C . GLN A 1 89 ? -9.771 11.406 21.635 1.00 94.19 89 GLN A C 1
ATOM 719 O O . GLN A 1 89 ? -9.123 10.797 22.488 1.00 94.19 89 GLN A O 1
ATOM 724 N N . GLU A 1 90 ? -10.889 10.909 21.105 1.00 95.00 90 GLU A N 1
ATOM 725 C CA . GLU A 1 90 ? -11.432 9.606 21.510 1.00 95.00 90 GLU A CA 1
ATOM 726 C C . GLU A 1 90 ? -10.511 8.445 21.105 1.00 95.00 90 GLU A C 1
ATOM 728 O O . GLU A 1 90 ? -10.249 7.556 21.918 1.00 95.00 90 GLU A O 1
ATOM 733 N N . ILE A 1 91 ? -9.898 8.503 19.916 1.00 95.25 91 ILE A N 1
ATOM 734 C CA . ILE A 1 91 ? -8.854 7.553 19.487 1.00 95.25 91 ILE A CA 1
ATOM 735 C C . ILE A 1 91 ? -7.668 7.543 20.467 1.00 95.25 91 ILE A C 1
ATOM 737 O O . ILE A 1 91 ? -7.186 6.481 20.866 1.00 95.25 91 ILE A O 1
ATOM 741 N N . LEU A 1 92 ? -7.188 8.717 20.884 1.00 93.19 92 LEU A N 1
ATOM 742 C CA . LEU A 1 92 ? -6.074 8.820 21.829 1.00 93.19 92 LEU A CA 1
ATOM 743 C C . LEU A 1 92 ? -6.461 8.351 23.235 1.00 93.19 92 LEU A C 1
ATOM 745 O O . LEU A 1 92 ? -5.652 7.726 23.922 1.00 93.19 92 LEU A O 1
ATOM 749 N N . LYS A 1 93 ? -7.692 8.629 23.669 1.00 92.81 93 LYS A N 1
ATOM 750 C CA . LYS A 1 93 ? -8.233 8.193 24.959 1.00 92.81 93 LYS A CA 1
ATOM 751 C C . LYS A 1 93 ? -8.307 6.675 25.037 1.00 92.81 93 LYS A C 1
ATOM 753 O O . LYS A 1 93 ? -7.845 6.117 26.031 1.00 92.81 93 LYS A O 1
ATOM 758 N N . ILE A 1 94 ? -8.805 6.005 23.997 1.00 90.00 94 ILE A N 1
ATOM 759 C CA . ILE A 1 94 ? -8.843 4.542 23.991 1.00 90.00 94 ILE A CA 1
ATOM 760 C C . ILE A 1 94 ? -7.448 3.925 23.859 1.00 90.00 94 ILE A C 1
ATOM 762 O O . ILE A 1 94 ? -7.156 2.953 24.544 1.00 90.00 94 ILE A O 1
ATOM 766 N N . ASN A 1 95 ? -6.535 4.546 23.107 1.00 91.12 95 ASN A N 1
ATOM 767 C CA . ASN A 1 95 ? -5.139 4.109 23.003 1.00 91.12 95 ASN A CA 1
ATOM 768 C C . ASN A 1 95 ? -4.389 4.081 24.355 1.00 91.12 95 ASN A C 1
ATOM 770 O O . ASN A 1 95 ? -3.375 3.395 24.488 1.00 91.12 95 ASN A O 1
ATOM 774 N N . LYS A 1 96 ? -4.873 4.796 25.384 1.00 87.88 96 LYS A N 1
ATOM 775 C CA . LYS A 1 96 ? -4.334 4.675 26.753 1.00 87.88 96 LYS A CA 1
ATOM 776 C C . LYS A 1 96 ? -4.519 3.263 27.321 1.00 87.88 96 LYS A C 1
ATOM 778 O O . LYS A 1 96 ? -3.706 2.837 28.139 1.00 87.88 96 LYS A O 1
ATOM 783 N N . LYS A 1 97 ? -5.546 2.530 26.877 1.00 82.00 97 LYS A N 1
ATOM 784 C CA . LYS A 1 97 ? -5.704 1.097 27.140 1.00 82.00 97 LYS A CA 1
ATOM 785 C C . LYS A 1 97 ? -4.712 0.347 26.247 1.00 82.00 97 LYS A C 1
ATOM 787 O O . LYS A 1 97 ? -4.844 0.330 25.021 1.00 82.00 97 LYS A O 1
ATOM 792 N N . ASN A 1 98 ? -3.678 -0.225 26.859 1.00 73.00 98 ASN A N 1
ATOM 793 C CA . ASN A 1 98 ? -2.635 -0.945 26.133 1.00 73.00 98 ASN A CA 1
ATOM 794 C C . ASN A 1 98 ? -3.235 -2.093 25.295 1.00 73.00 98 ASN A C 1
ATOM 796 O O . ASN A 1 98 ? -4.126 -2.792 25.765 1.00 73.00 98 ASN A O 1
ATOM 800 N N . GLY A 1 99 ? -2.736 -2.297 24.073 1.00 77.94 99 GLY A N 1
ATOM 801 C CA . GLY A 1 99 ? -3.186 -3.384 23.191 1.00 77.94 99 GLY A CA 1
ATOM 802 C C . GLY A 1 99 ? -4.440 -3.110 22.348 1.00 77.94 99 GLY A C 1
ATOM 803 O O . GLY A 1 99 ? -4.860 -4.001 21.623 1.00 77.94 99 GLY A O 1
ATOM 804 N N . THR A 1 100 ? -5.001 -1.898 22.376 1.00 89.88 100 THR A N 1
ATOM 805 C CA . THR A 1 100 ? -6.185 -1.502 21.576 1.00 89.88 100 THR A CA 1
ATOM 806 C C . THR A 1 100 ? -5.925 -1.519 20.060 1.00 89.88 100 THR A C 1
ATOM 808 O O . THR A 1 100 ? -6.784 -1.908 19.265 1.00 89.88 100 THR A O 1
ATOM 811 N N . PHE A 1 101 ? -4.738 -1.081 19.632 1.00 96.06 101 PHE A N 1
ATOM 812 C CA . PHE A 1 101 ? -4.368 -0.997 18.218 1.00 96.06 101 PHE A CA 1
ATOM 813 C C . PHE A 1 101 ? -3.507 -2.191 17.821 1.00 96.06 101 PHE A C 1
ATOM 815 O O . PHE A 1 101 ? -2.430 -2.407 18.380 1.00 96.06 101 PHE A O 1
ATOM 822 N N . ILE A 1 102 ? -3.968 -2.942 16.825 1.00 95.62 102 ILE A N 1
ATOM 823 C CA . ILE A 1 102 ? -3.329 -4.167 16.355 1.00 95.62 102 ILE A CA 1
ATOM 824 C C . ILE A 1 102 ? -2.854 -3.978 14.916 1.00 95.62 102 ILE A C 1
ATOM 826 O O . ILE A 1 102 ? -3.629 -3.679 14.009 1.00 95.62 102 ILE A O 1
ATOM 830 N N . ALA A 1 103 ? -1.564 -4.183 14.694 1.00 94.69 103 ALA A N 1
ATOM 831 C CA . ALA A 1 103 ? -0.932 -4.169 13.387 1.00 94.69 103 ALA A CA 1
ATOM 832 C C . ALA A 1 103 ? -0.624 -5.598 12.926 1.00 94.69 103 ALA A C 1
ATOM 834 O O . ALA A 1 103 ? -0.108 -6.402 13.696 1.00 94.69 103 ALA A O 1
ATOM 835 N N . ILE A 1 104 ? -0.834 -5.900 11.643 1.00 91.81 104 ILE A N 1
ATOM 836 C CA . ILE A 1 104 ? -0.408 -7.192 11.071 1.00 91.81 104 ILE A CA 1
ATOM 837 C C . ILE A 1 104 ? 1.111 -7.406 11.139 1.00 91.81 104 ILE A C 1
ATOM 839 O O . ILE A 1 104 ? 1.566 -8.538 11.198 1.00 91.81 104 ILE A O 1
ATOM 843 N N . GLY A 1 105 ? 1.903 -6.329 11.121 1.00 89.50 105 GLY A N 1
ATOM 844 C CA . GLY A 1 105 ? 3.358 -6.425 11.078 1.00 89.50 105 GLY A CA 1
ATOM 845 C C . GLY A 1 105 ? 4.081 -5.093 11.304 1.00 89.50 105 GLY A C 1
ATOM 846 O O . GLY A 1 105 ? 3.434 -4.044 11.429 1.00 89.50 105 GLY A O 1
ATOM 847 N N . PRO A 1 106 ? 5.430 -5.108 11.321 1.00 87.56 106 PRO A N 1
ATOM 848 C CA . PRO A 1 106 ? 6.247 -3.981 11.773 1.00 87.56 106 PRO A CA 1
ATOM 849 C C . PRO A 1 106 ? 6.032 -2.678 10.995 1.00 87.56 106 PRO A C 1
ATOM 851 O O . PRO A 1 106 ? 5.962 -1.613 11.602 1.00 87.56 106 PRO A O 1
ATOM 854 N N . LYS A 1 107 ? 5.876 -2.735 9.661 1.00 87.06 107 LYS A N 1
ATOM 855 C CA . LYS A 1 107 ? 5.647 -1.524 8.846 1.00 87.06 107 LYS A CA 1
ATOM 856 C C . LYS A 1 107 ? 4.327 -0.836 9.216 1.00 87.06 107 LYS A C 1
ATOM 858 O O . LYS A 1 107 ? 4.280 0.384 9.330 1.00 87.06 107 LYS A O 1
ATOM 863 N N . THR A 1 108 ? 3.272 -1.615 9.445 1.00 91.81 108 THR A N 1
ATOM 864 C CA . THR A 1 108 ? 1.963 -1.094 9.864 1.00 91.81 108 THR A CA 1
ATOM 865 C C . THR A 1 108 ? 2.014 -0.532 11.284 1.00 91.81 108 THR A C 1
ATOM 867 O O . THR A 1 108 ? 1.459 0.533 11.532 1.00 91.81 108 THR A O 1
ATOM 870 N N . LYS A 1 109 ? 2.738 -1.197 12.196 1.00 94.12 109 LYS A N 1
ATOM 871 C CA . LYS A 1 109 ? 2.979 -0.692 13.555 1.00 94.12 109 LYS A CA 1
ATOM 872 C C . LYS A 1 109 ? 3.678 0.671 13.531 1.00 94.12 109 LYS A C 1
ATOM 874 O O . LYS A 1 109 ? 3.160 1.615 14.115 1.00 94.12 109 LYS A O 1
ATOM 879 N N . LYS A 1 110 ? 4.769 0.806 12.768 1.00 92.50 110 LYS A N 1
ATOM 880 C CA . LYS A 1 110 ? 5.473 2.090 12.601 1.00 92.50 110 LYS A CA 1
ATOM 881 C C . LYS A 1 110 ? 4.552 3.198 12.073 1.00 92.50 110 LYS A C 1
ATOM 883 O O . LYS A 1 110 ? 4.668 4.341 12.496 1.00 92.50 110 LYS A O 1
ATOM 888 N N . ALA A 1 111 ? 3.630 2.883 11.159 1.00 94.25 111 ALA A N 1
ATOM 889 C CA . ALA A 1 111 ? 2.663 3.861 10.650 1.00 94.25 111 ALA A CA 1
ATOM 890 C C . ALA A 1 111 ? 1.666 4.338 11.728 1.00 94.25 111 ALA A C 1
ATOM 892 O O . ALA A 1 111 ? 1.312 5.517 11.760 1.00 94.25 111 ALA A O 1
ATOM 893 N N . LEU A 1 112 ? 1.246 3.454 12.640 1.00 96.00 112 LEU A N 1
ATOM 894 C CA . LEU A 1 112 ? 0.420 3.826 13.797 1.00 96.00 112 LEU A CA 1
ATOM 895 C C . LEU A 1 112 ? 1.205 4.692 14.792 1.00 96.00 112 LEU A C 1
ATOM 897 O O . LEU A 1 112 ? 0.698 5.714 15.249 1.00 96.00 112 LEU A O 1
ATOM 901 N N . GLU A 1 113 ? 2.461 4.339 15.062 1.00 94.44 113 GLU A N 1
ATOM 902 C CA . GLU A 1 113 ? 3.345 5.089 15.967 1.00 94.44 113 GLU A CA 1
ATOM 903 C C . GLU A 1 113 ? 3.629 6.510 15.458 1.00 94.44 113 GLU A C 1
ATOM 905 O O . GLU A 1 113 ? 3.630 7.451 16.249 1.00 94.44 113 GLU A O 1
ATOM 910 N N . LYS A 1 114 ? 3.747 6.707 14.135 1.00 94.19 114 LYS A N 1
ATOM 911 C CA . LYS A 1 114 ? 3.819 8.047 13.514 1.00 94.19 114 LYS A CA 1
ATOM 912 C C . LYS A 1 114 ? 2.587 8.922 13.793 1.00 94.19 114 LYS A C 1
ATOM 914 O O . LYS A 1 114 ? 2.672 10.139 13.669 1.00 94.19 114 LYS A 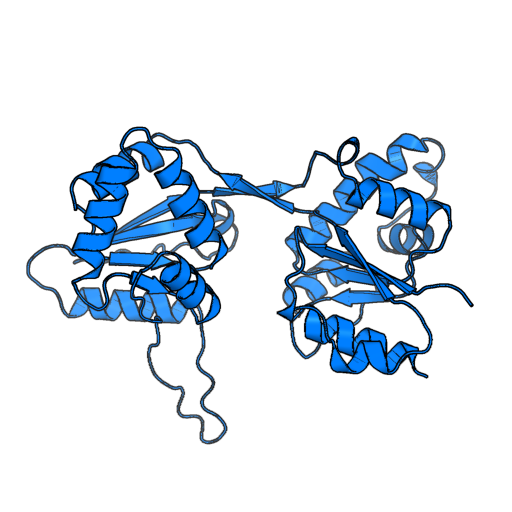O 1
ATOM 919 N N . ASN A 1 115 ? 1.454 8.324 14.164 1.00 92.19 115 ASN A N 1
ATOM 920 C CA . ASN A 1 115 ? 0.235 9.021 14.582 1.00 92.19 115 ASN A CA 1
ATOM 921 C C . ASN A 1 115 ? 0.075 9.045 16.119 1.00 92.19 115 ASN A C 1
ATOM 923 O O . ASN A 1 115 ? -1.034 9.221 16.618 1.00 92.19 115 ASN A O 1
ATOM 927 N N . ASN A 1 116 ? 1.171 8.882 16.873 1.00 92.12 116 ASN A N 1
ATOM 928 C CA . ASN A 1 116 ? 1.213 8.872 18.342 1.00 92.12 116 ASN A CA 1
ATOM 929 C C . ASN A 1 116 ? 0.392 7.745 18.996 1.00 92.12 116 ASN A C 1
ATOM 931 O O . ASN A 1 116 ? -0.055 7.876 20.139 1.00 92.12 116 ASN A O 1
ATOM 935 N N . LEU A 1 117 ? 0.197 6.625 18.291 1.00 93.31 117 LEU A N 1
ATOM 936 C CA . LEU A 1 117 ? -0.507 5.461 18.826 1.00 93.31 117 LEU A CA 1
ATOM 937 C C . LEU A 1 117 ? 0.440 4.358 19.289 1.00 93.31 117 LEU A C 1
ATOM 939 O O . LEU A 1 117 ? 1.440 4.066 18.637 1.00 93.31 117 LEU A O 1
ATOM 943 N N . LYS A 1 118 ? 0.084 3.695 20.396 1.00 92.88 118 LYS A N 1
ATOM 944 C CA . LYS A 1 118 ? 0.777 2.491 20.858 1.00 92.88 118 LYS A CA 1
ATOM 945 C C . LYS A 1 118 ? 0.109 1.302 20.184 1.00 92.88 118 LYS A C 1
ATOM 947 O O . LYS A 1 118 ? -1.085 1.086 20.358 1.00 92.88 118 LYS A O 1
ATOM 952 N N . ALA A 1 119 ? 0.878 0.541 19.413 1.00 92.44 119 ALA A N 1
ATOM 953 C CA . ALA A 1 119 ? 0.346 -0.586 18.660 1.00 92.44 119 ALA A CA 1
ATOM 954 C C . ALA A 1 119 ? 1.086 -1.890 18.964 1.00 92.44 119 ALA A C 1
ATOM 956 O O . ALA A 1 119 ? 2.323 -1.947 19.025 1.00 92.44 119 ALA A O 1
ATOM 957 N N . ASN A 1 120 ? 0.306 -2.959 19.087 1.00 91.31 120 ASN A N 1
ATOM 958 C CA . ASN A 1 120 ? 0.804 -4.319 19.204 1.00 91.31 120 ASN A CA 1
ATOM 959 C C . ASN A 1 120 ? 0.836 -4.961 17.820 1.00 91.31 120 ASN A C 1
ATOM 961 O O . ASN A 1 120 ? 0.053 -4.611 16.938 1.00 91.31 120 ASN A O 1
ATOM 965 N N . ILE A 1 121 ? 1.751 -5.904 17.618 1.00 88.62 121 ILE A N 1
ATOM 966 C CA . ILE A 1 121 ? 1.722 -6.738 16.418 1.00 88.62 121 ILE A CA 1
ATOM 967 C C . ILE A 1 121 ? 0.863 -7.962 16.732 1.00 88.62 121 ILE A C 1
ATOM 969 O O . ILE A 1 121 ? 0.999 -8.533 17.813 1.00 88.62 121 ILE A O 1
ATOM 973 N N . ALA A 1 122 ? 0.002 -8.366 15.799 1.00 79.88 122 ALA A N 1
ATOM 974 C CA . ALA A 1 122 ? -0.702 -9.642 15.860 1.00 79.88 122 ALA A CA 1
ATOM 975 C C . ALA A 1 122 ? 0.293 -10.791 15.653 1.00 79.88 122 ALA A C 1
ATOM 977 O O . ALA A 1 122 ? 0.443 -11.315 14.552 1.00 79.88 122 ALA A O 1
ATOM 978 N N . ILE A 1 123 ? 1.030 -11.127 16.708 1.00 72.81 123 ILE A N 1
ATOM 979 C CA . ILE A 1 123 ? 1.909 -12.290 16.759 1.00 72.81 123 ILE A CA 1
ATOM 980 C C . ILE A 1 123 ? 1.150 -13.370 17.513 1.00 72.81 123 ILE A C 1
ATOM 982 O O . ILE A 1 123 ? 0.725 -13.156 18.645 1.00 72.81 123 ILE A O 1
ATOM 986 N N . THR A 1 124 ? 0.995 -14.530 16.891 1.00 53.56 124 THR A N 1
ATOM 987 C CA . THR A 1 124 ? 0.470 -15.721 17.556 1.00 53.56 124 THR A CA 1
ATOM 988 C C . THR A 1 124 ? 1.403 -16.875 17.231 1.00 53.56 124 THR A C 1
ATOM 990 O O . THR A 1 124 ? 1.414 -17.345 16.095 1.00 53.56 124 THR A O 1
ATOM 993 N N . ASP A 1 125 ? 2.179 -17.258 18.239 1.00 51.84 125 ASP A N 1
ATOM 994 C CA . ASP A 1 125 ? 3.126 -18.370 18.323 1.00 51.84 125 ASP A CA 1
ATOM 995 C C . ASP A 1 125 ? 4.249 -18.424 17.279 1.00 51.84 125 ASP A C 1
ATOM 997 O O . ASP A 1 125 ? 4.057 -18.522 16.067 1.00 51.84 125 ASP A O 1
ATOM 1001 N N . THR A 1 126 ? 5.469 -18.416 17.808 1.00 48.09 126 THR A N 1
ATOM 1002 C CA . THR A 1 126 ? 6.690 -18.857 17.142 1.00 48.09 126 THR A CA 1
ATOM 1003 C C . THR A 1 126 ? 6.488 -20.274 16.618 1.00 48.09 126 THR A C 1
ATOM 1005 O O . THR A 1 126 ? 6.239 -21.193 17.400 1.00 48.09 126 THR A O 1
ATOM 1008 N N . VAL A 1 127 ? 6.624 -20.489 15.309 1.00 45.38 127 VAL A N 1
ATOM 1009 C CA . VAL A 1 127 ? 6.823 -21.852 14.818 1.00 45.38 127 VAL A CA 1
ATOM 1010 C C . VAL A 1 127 ? 8.201 -22.280 15.322 1.00 45.38 127 VAL A C 1
ATOM 1012 O O . VAL A 1 127 ? 9.216 -21.787 14.837 1.00 45.38 127 VAL A O 1
ATOM 1015 N N . ASN A 1 128 ? 8.235 -23.154 16.331 1.00 40.25 128 ASN A N 1
ATOM 1016 C CA . ASN A 1 128 ? 9.449 -23.849 16.758 1.00 40.25 128 ASN A CA 1
ATOM 1017 C C . ASN A 1 128 ? 9.810 -24.890 15.691 1.00 40.25 128 ASN A C 1
ATOM 1019 O O . ASN A 1 128 ? 9.631 -26.091 15.875 1.00 40.25 128 ASN A O 1
ATOM 1023 N N . THR A 1 129 ? 10.294 -24.432 14.542 1.00 43.06 129 THR A N 1
ATOM 1024 C CA . THR A 1 129 ? 11.206 -25.244 13.746 1.00 43.06 129 THR A CA 1
ATOM 1025 C C . THR A 1 129 ? 12.595 -25.014 14.323 1.00 43.06 129 THR A C 1
ATOM 1027 O O . THR A 1 129 ? 12.978 -23.869 14.536 1.00 43.06 129 THR A O 1
ATOM 1030 N N . ASN A 1 130 ? 13.353 -26.078 14.602 1.00 48.31 130 ASN A N 1
ATOM 1031 C CA . ASN A 1 130 ? 14.717 -26.040 15.166 1.00 48.31 130 ASN A CA 1
ATOM 1032 C C . ASN A 1 130 ? 15.771 -25.348 14.264 1.00 48.31 130 ASN A C 1
ATOM 1034 O O . ASN A 1 130 ? 16.962 -25.619 14.365 1.00 48.31 130 ASN A O 1
ATOM 1038 N N . ILE A 1 131 ? 15.340 -24.474 13.359 1.00 51.09 131 ILE A N 1
ATOM 1039 C CA . ILE A 1 131 ? 16.120 -23.669 12.431 1.00 51.09 131 ILE A CA 1
ATOM 1040 C C . ILE A 1 131 ? 15.276 -22.398 12.227 1.00 51.09 131 ILE A C 1
ATOM 1042 O O . ILE A 1 131 ? 14.180 -22.489 11.681 1.00 51.09 131 ILE A O 1
ATOM 1046 N N . ASP A 1 132 ? 15.758 -21.263 12.740 1.00 45.03 132 ASP A N 1
ATOM 1047 C CA . ASP A 1 132 ? 15.225 -19.896 12.607 1.00 45.03 132 ASP A CA 1
ATOM 1048 C C . ASP A 1 132 ? 13.722 -19.661 12.890 1.00 45.03 132 ASP A C 1
ATOM 1050 O O . ASP A 1 132 ? 12.829 -20.039 12.132 1.00 45.03 132 ASP A O 1
ATOM 1054 N N . ILE A 1 133 ? 13.431 -18.893 13.950 1.00 49.81 133 ILE A N 1
ATOM 1055 C CA . ILE A 1 133 ? 12.077 -18.413 14.272 1.00 49.81 133 ILE A CA 1
ATOM 1056 C C . ILE A 1 133 ? 11.598 -17.461 13.165 1.00 49.81 133 ILE A C 1
ATOM 1058 O O . ILE A 1 133 ? 11.875 -16.258 13.179 1.00 49.81 133 ILE A O 1
ATOM 1062 N N . LYS A 1 134 ? 10.835 -17.979 12.200 1.00 53.00 134 LYS A N 1
ATOM 1063 C CA . LYS A 1 134 ? 10.195 -17.162 11.166 1.00 53.00 134 LYS A CA 1
ATOM 1064 C C . LYS A 1 134 ? 8.828 -16.690 11.658 1.00 53.00 134 LYS A C 1
ATOM 1066 O O . LYS A 1 134 ? 7.845 -17.422 11.606 1.00 53.00 134 LYS A O 1
ATOM 1071 N N . VAL A 1 135 ? 8.764 -15.451 12.144 1.00 62.25 135 VAL A N 1
ATOM 1072 C CA . VAL A 1 135 ? 7.491 -14.809 12.508 1.00 62.25 135 VAL A CA 1
ATOM 1073 C C . VAL A 1 135 ? 6.697 -14.521 11.235 1.00 62.25 135 VAL A C 1
ATOM 1075 O O . VAL A 1 135 ? 7.132 -13.740 10.386 1.00 62.25 135 VAL A O 1
ATOM 1078 N N . GLU A 1 136 ? 5.529 -15.148 11.092 1.00 64.56 136 GLU A N 1
ATOM 1079 C CA . GLU A 1 136 ? 4.644 -14.912 9.954 1.00 64.56 136 GLU A CA 1
ATOM 1080 C C . GLU A 1 136 ? 3.656 -13.771 10.250 1.00 64.56 136 GLU A C 1
ATOM 1082 O O . GLU A 1 136 ? 2.812 -13.845 11.146 1.00 64.56 136 GLU A O 1
ATOM 1087 N N . PHE A 1 137 ? 3.755 -12.696 9.467 1.00 78.38 137 PHE A N 1
ATOM 1088 C CA . PHE A 1 137 ? 2.846 -11.550 9.511 1.00 78.38 137 PHE A CA 1
ATOM 1089 C C . PHE A 1 137 ? 1.742 -11.726 8.464 1.00 78.38 137 PHE A C 1
ATOM 1091 O O . PHE A 1 137 ? 1.804 -11.139 7.380 1.00 78.38 137 PHE A O 1
ATOM 1098 N N . SER A 1 138 ? 0.750 -12.570 8.755 1.00 82.56 138 SER A N 1
ATOM 1099 C CA . SER A 1 138 ? -0.314 -12.909 7.805 1.00 82.56 138 SER A CA 1
ATOM 1100 C C . SER A 1 138 ? -1.719 -12.718 8.378 1.00 82.56 138 SER A C 1
ATOM 1102 O O . SER A 1 138 ? -1.916 -12.426 9.559 1.00 82.56 138 SER A O 1
ATOM 1104 N N . LEU A 1 139 ? -2.728 -12.848 7.507 1.00 85.56 139 LEU A N 1
ATOM 1105 C CA . LEU A 1 139 ? -4.135 -12.815 7.916 1.00 85.56 139 LEU A CA 1
ATOM 1106 C C . LEU A 1 139 ? -4.451 -13.928 8.926 1.00 85.56 139 LEU A C 1
ATOM 1108 O O . LEU A 1 139 ? -5.301 -13.738 9.790 1.00 85.56 139 LEU A O 1
ATOM 1112 N N . HIS A 1 140 ? -3.732 -15.051 8.857 1.00 86.44 140 HIS A N 1
ATOM 1113 C CA . HIS A 1 140 ? -3.864 -16.157 9.802 1.00 86.44 140 HIS A CA 1
ATOM 1114 C C . HIS A 1 140 ? -3.554 -15.728 11.238 1.00 86.44 140 HIS A C 1
ATOM 1116 O O . HIS A 1 140 ? -4.326 -16.023 12.146 1.00 86.44 140 HIS A O 1
ATOM 1122 N N . SER A 1 141 ? -2.488 -14.950 11.443 1.00 87.31 141 SER A N 1
ATOM 1123 C CA . SER A 1 141 ? -2.110 -14.425 12.764 1.00 87.31 141 SER A CA 1
ATOM 1124 C C . SER A 1 141 ? -3.186 -13.494 13.340 1.00 87.31 141 SER A C 1
ATOM 1126 O O . SER A 1 141 ? -3.446 -13.485 14.540 1.00 87.31 141 SER A O 1
ATOM 1128 N N . ILE A 1 142 ? -3.882 -12.752 12.472 1.00 92.44 142 ILE A N 1
ATOM 1129 C CA . ILE A 1 142 ? -5.026 -11.913 12.854 1.00 92.44 142 ILE A CA 1
ATOM 1130 C C . ILE A 1 142 ? -6.237 -12.773 13.220 1.00 92.44 142 ILE A C 1
ATOM 1132 O O . ILE A 1 142 ? -6.896 -12.494 14.215 1.00 92.44 142 ILE A O 1
ATOM 1136 N N . MET A 1 143 ? -6.526 -13.825 12.451 1.00 92.19 143 MET A N 1
ATOM 1137 C CA . MET A 1 143 ? -7.623 -14.746 12.760 1.00 92.19 143 MET A CA 1
ATOM 1138 C C . MET A 1 143 ? -7.392 -15.476 14.086 1.00 92.19 143 MET A C 1
ATOM 1140 O O . MET A 1 143 ? -8.301 -15.524 14.903 1.00 92.19 143 MET A O 1
ATOM 1144 N N . LYS A 1 144 ? -6.169 -15.942 14.363 1.00 90.44 144 LYS A N 1
ATOM 1145 C CA . LYS A 1 144 ? -5.809 -16.519 15.668 1.00 90.44 144 LYS A CA 1
ATOM 1146 C C . LYS A 1 144 ? -5.963 -15.523 16.819 1.00 90.44 144 LYS A C 1
ATOM 1148 O O . LYS A 1 144 ? -6.440 -15.892 17.888 1.00 90.44 144 LYS A O 1
ATOM 1153 N N . PHE A 1 145 ? -5.571 -14.264 16.615 1.00 91.25 145 PHE A N 1
ATOM 1154 C CA . PHE A 1 145 ? -5.795 -13.208 17.605 1.00 91.25 145 PHE A CA 1
ATOM 1155 C C . PHE A 1 145 ? -7.290 -13.037 17.913 1.00 91.25 145 PHE A C 1
ATOM 1157 O O . PHE A 1 145 ? -7.669 -12.994 19.081 1.00 91.25 145 PHE A O 1
ATOM 1164 N N . LEU A 1 146 ? -8.137 -13.000 16.880 1.00 93.94 146 LEU A N 1
ATOM 1165 C CA . LEU A 1 146 ? -9.590 -12.923 17.041 1.00 93.94 146 LEU A CA 1
ATOM 1166 C C . LEU A 1 146 ? -10.154 -14.172 17.734 1.00 93.94 146 LEU A C 1
ATOM 1168 O O . LEU A 1 146 ? -10.947 -14.029 18.654 1.00 93.94 146 LEU A O 1
ATOM 1172 N N . ASP A 1 147 ? -9.699 -15.374 17.371 1.00 93.25 147 ASP A N 1
ATOM 1173 C CA . ASP A 1 147 ? -10.103 -16.631 18.020 1.00 93.25 147 ASP A CA 1
ATOM 1174 C C . ASP A 1 147 ? -9.795 -16.628 19.523 1.00 93.25 147 ASP A C 1
ATOM 1176 O O . ASP A 1 147 ? -10.603 -17.080 20.331 1.00 93.25 147 ASP A O 1
ATOM 1180 N N . ASN A 1 148 ? -8.628 -16.109 19.907 1.00 91.12 148 ASN A N 1
ATOM 1181 C CA . ASN A 1 148 ? -8.242 -15.995 21.310 1.00 91.12 148 ASN A CA 1
ATOM 1182 C C . ASN A 1 148 ? -9.066 -14.934 22.049 1.00 91.12 148 ASN A C 1
ATOM 1184 O O . ASN A 1 148 ? -9.414 -15.145 23.208 1.00 91.12 148 ASN A O 1
ATOM 1188 N N . LEU A 1 149 ? -9.388 -13.807 21.405 1.00 91.25 149 LEU A N 1
ATOM 1189 C CA . LEU A 1 149 ? -10.288 -12.810 21.992 1.00 91.25 149 LEU A CA 1
ATOM 1190 C C . LEU A 1 149 ? -11.699 -13.367 22.197 1.00 91.25 149 LEU A C 1
ATOM 1192 O O . LEU A 1 149 ? -12.293 -13.131 23.243 1.00 91.25 149 LEU A O 1
ATOM 1196 N N . ASP A 1 150 ? -12.216 -14.111 21.219 1.00 92.75 150 ASP A N 1
ATOM 1197 C CA . ASP A 1 150 ? -13.567 -14.674 21.243 1.00 92.75 150 ASP A CA 1
ATOM 1198 C C . ASP A 1 150 ? -13.737 -15.699 22.372 1.00 92.75 150 ASP A C 1
ATOM 1200 O O . ASP A 1 150 ? -14.725 -15.660 23.099 1.00 92.75 150 ASP A O 1
ATOM 1204 N N . LYS A 1 151 ? -12.734 -16.566 22.576 1.00 90.44 151 LYS A N 1
ATOM 1205 C CA . LYS A 1 151 ? -12.738 -17.591 23.636 1.00 90.44 151 LYS A CA 1
ATOM 1206 C C . LYS A 1 151 ? -12.636 -17.028 25.051 1.00 90.44 151 LYS A C 1
ATOM 1208 O O . LYS A 1 151 ? -13.159 -17.627 25.978 1.00 90.44 151 LYS A O 1
ATOM 1213 N N . ASN A 1 152 ? -11.918 -15.921 25.228 1.00 83.88 152 ASN A N 1
ATOM 1214 C CA . ASN A 1 152 ? -11.581 -15.398 26.556 1.00 83.88 152 ASN A CA 1
ATOM 1215 C C . ASN A 1 152 ? -12.583 -14.353 27.072 1.00 83.88 152 ASN A C 1
ATOM 1217 O O . ASN A 1 152 ? -12.336 -13.732 28.107 1.00 83.88 152 ASN A O 1
ATOM 1221 N N . ASN A 1 153 ? -13.681 -14.112 26.354 1.00 75.69 153 ASN A N 1
ATOM 1222 C CA . ASN A 1 153 ? -14.620 -13.048 26.672 1.00 75.69 153 ASN A CA 1
ATOM 1223 C C . ASN A 1 153 ? -16.064 -13.554 26.697 1.00 75.69 153 ASN A C 1
ATOM 1225 O O . ASN A 1 153 ? -16.655 -13.777 25.652 1.00 75.69 153 ASN A O 1
ATOM 1229 N N . GLU A 1 154 ? -16.648 -13.664 27.891 1.00 67.62 154 GLU A N 1
ATOM 1230 C CA . GLU A 1 154 ? -17.993 -14.237 28.091 1.00 67.62 154 GLU A CA 1
ATOM 1231 C C . GLU A 1 154 ? -19.056 -13.201 28.507 1.00 67.62 154 GLU A C 1
ATOM 1233 O O . GLU A 1 154 ? -20.204 -13.553 28.763 1.00 67.62 154 GLU A O 1
ATOM 1238 N N . LYS A 1 155 ? -18.691 -11.915 28.626 1.00 73.75 155 LYS A N 1
ATOM 1239 C CA . LYS A 1 155 ? -19.567 -10.884 29.218 1.00 73.75 155 LYS A CA 1
ATOM 1240 C C . LYS A 1 155 ? -20.257 -10.008 28.178 1.00 73.75 155 LYS A C 1
ATOM 1242 O O . LYS A 1 155 ? -21.456 -10.119 27.952 1.00 73.75 155 LYS A O 1
ATOM 1247 N N . GLU A 1 156 ? -19.503 -9.093 27.578 1.00 87.31 156 GLU A N 1
ATOM 1248 C CA . GLU A 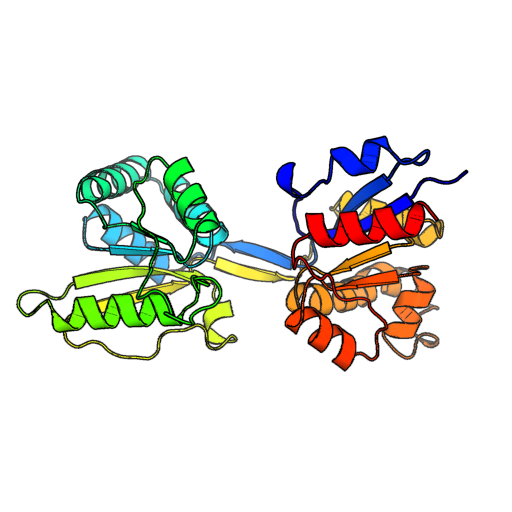1 156 ? -20.010 -8.106 26.626 1.00 87.31 156 GLU A CA 1
ATOM 1249 C C . GLU A 1 156 ? -19.285 -8.275 25.298 1.00 87.31 156 GLU A C 1
ATOM 1251 O O . GLU A 1 156 ? -18.073 -8.477 25.287 1.00 87.31 156 GLU A O 1
ATOM 1256 N N . LYS A 1 157 ? -20.002 -8.172 24.172 1.00 92.12 157 LYS A N 1
ATOM 1257 C CA . LYS A 1 157 ? -19.367 -8.329 22.863 1.00 92.12 157 LYS A CA 1
ATOM 1258 C C . LYS A 1 157 ? -18.273 -7.283 22.646 1.00 92.12 157 LYS A C 1
ATOM 1260 O O . LYS A 1 157 ? -18.542 -6.083 22.727 1.00 92.12 157 LYS A O 1
ATOM 1265 N N . ILE A 1 158 ? -17.077 -7.744 22.293 1.00 94.31 158 ILE A N 1
ATOM 1266 C CA . ILE A 1 158 ? -15.941 -6.886 21.940 1.00 94.31 158 ILE A CA 1
ATOM 1267 C C . ILE A 1 158 ? -16.194 -6.301 20.550 1.00 94.31 158 ILE A C 1
ATOM 1269 O O . ILE A 1 158 ? -16.380 -7.048 19.587 1.00 94.31 158 ILE A O 1
ATOM 1273 N N . LYS A 1 159 ? -16.184 -4.972 20.417 1.00 96.50 159 LYS A N 1
ATOM 1274 C CA . LYS A 1 159 ? -16.435 -4.294 19.136 1.00 96.50 159 LYS A CA 1
ATOM 1275 C C . LYS A 1 159 ? -15.118 -3.938 18.458 1.00 96.50 159 LYS A C 1
ATOM 1277 O O . LYS A 1 159 ? -14.270 -3.256 19.025 1.00 96.50 159 LYS A O 1
ATOM 1282 N N . ILE A 1 160 ? -14.940 -4.378 17.220 1.00 97.50 160 ILE A N 1
ATOM 1283 C CA . ILE A 1 160 ? -13.674 -4.287 16.494 1.00 97.50 160 ILE A CA 1
ATOM 1284 C C . ILE A 1 160 ? -13.905 -3.553 15.182 1.00 97.50 160 ILE A C 1
ATOM 1286 O O . ILE A 1 160 ? -14.692 -4.003 14.350 1.00 97.50 160 ILE A O 1
ATOM 1290 N N . LEU A 1 161 ? -13.163 -2.469 14.961 1.00 98.00 161 LEU A N 1
ATOM 1291 C CA . LEU A 1 161 ? -13.077 -1.831 13.655 1.00 98.00 161 LEU A CA 1
ATOM 1292 C C . LEU A 1 161 ? -11.851 -2.347 12.905 1.00 98.00 161 LEU A C 1
ATOM 1294 O O . LEU A 1 161 ? -10.720 -2.283 13.387 1.00 98.00 161 LEU A O 1
ATOM 1298 N N . MET A 1 162 ? -12.063 -2.797 11.676 1.00 97.25 162 MET A N 1
ATOM 1299 C CA . MET A 1 162 ? -10.992 -3.158 10.762 1.00 97.25 162 MET A CA 1
ATOM 1300 C C . MET A 1 162 ? -11.139 -2.342 9.472 1.00 97.25 162 MET A C 1
ATOM 1302 O O . MET A 1 162 ? -11.934 -2.706 8.605 1.00 97.25 162 MET A O 1
ATOM 1306 N N . PRO A 1 163 ? -10.390 -1.236 9.309 1.00 96.12 163 PRO A N 1
ATOM 1307 C CA . PRO A 1 163 ? -10.344 -0.504 8.048 1.00 96.12 163 PRO A CA 1
ATOM 1308 C C . PRO A 1 163 ? -9.701 -1.363 6.946 1.00 96.12 163 PRO A C 1
ATOM 1310 O O . PRO A 1 163 ? -8.640 -1.967 7.134 1.00 96.12 163 PRO A O 1
ATOM 1313 N N . ARG A 1 164 ? -10.355 -1.461 5.784 1.00 91.44 164 ARG A N 1
ATOM 1314 C CA . ARG A 1 164 ? -9.963 -2.358 4.683 1.00 91.44 164 ARG A CA 1
ATOM 1315 C C . ARG A 1 164 ? -9.960 -1.662 3.324 1.00 91.44 164 ARG A C 1
ATOM 1317 O O . ARG A 1 164 ? -10.631 -0.657 3.104 1.00 91.44 164 ARG A O 1
ATOM 1324 N N . SER A 1 165 ? -9.241 -2.285 2.390 1.00 90.25 165 SER A N 1
ATOM 1325 C CA . SER A 1 165 ? -9.415 -2.055 0.954 1.00 90.25 165 SER A CA 1
ATOM 1326 C C . SER A 1 165 ? -10.653 -2.796 0.452 1.00 90.25 165 SER A C 1
ATOM 1328 O O . SER A 1 165 ? -10.840 -3.960 0.818 1.00 90.25 165 SER A O 1
ATOM 1330 N N . ALA A 1 166 ? -11.419 -2.207 -0.464 1.00 87.81 166 ALA A N 1
ATOM 1331 C CA . ALA A 1 166 ? -12.458 -2.913 -1.218 1.00 87.81 166 ALA A CA 1
ATOM 1332 C C . ALA A 1 166 ? -11.902 -4.137 -1.982 1.00 87.81 166 ALA A C 1
ATOM 1334 O O . ALA A 1 166 ? -12.587 -5.141 -2.155 1.00 87.81 166 ALA A O 1
ATOM 1335 N N . GLU A 1 167 ? -10.615 -4.122 -2.349 1.00 82.62 167 GLU A N 1
ATOM 1336 C CA . GLU A 1 167 ? -9.944 -5.252 -3.012 1.00 82.62 167 GLU A CA 1
ATOM 1337 C C . GLU A 1 167 ? -9.764 -6.481 -2.096 1.00 82.62 167 GLU A C 1
ATOM 1339 O O . GLU A 1 167 ? -9.441 -7.579 -2.560 1.00 82.62 167 GLU A O 1
ATOM 1344 N N . SER A 1 168 ? -9.994 -6.340 -0.785 1.00 74.69 168 SER A N 1
ATOM 1345 C CA . SER A 1 168 ? -9.962 -7.473 0.150 1.00 74.69 168 SER A CA 1
ATOM 1346 C C . SER A 1 168 ? -11.030 -8.528 -0.154 1.00 74.69 168 SER A C 1
ATOM 1348 O O . SER A 1 168 ? -10.775 -9.711 0.070 1.00 74.69 168 SER A O 1
ATOM 1350 N N . GLN A 1 169 ? -12.167 -8.131 -0.743 1.00 72.31 169 GLN A N 1
ATOM 1351 C CA . GLN A 1 169 ? -13.223 -9.059 -1.159 1.00 72.31 169 GLN A CA 1
ATOM 1352 C C . GLN A 1 169 ? -12.780 -9.962 -2.315 1.00 72.31 169 GLN A C 1
ATOM 1354 O O . GLN A 1 169 ? -13.084 -11.150 -2.319 1.00 72.31 169 GLN A O 1
ATOM 1359 N N . LYS A 1 170 ? -12.023 -9.415 -3.272 1.00 67.88 170 LYS A N 1
ATOM 1360 C CA . LYS A 1 170 ? -11.546 -10.152 -4.454 1.00 67.88 170 LYS A CA 1
ATOM 1361 C C . LYS A 1 170 ? -10.330 -11.028 -4.159 1.00 67.88 170 LYS A C 1
ATOM 1363 O O . LYS A 1 170 ? -10.079 -11.995 -4.863 1.00 67.88 170 LYS A O 1
ATOM 1368 N N . SER A 1 171 ? -9.552 -10.677 -3.136 1.00 63.22 171 SER A N 1
ATOM 1369 C CA . SER A 1 171 ? -8.271 -11.325 -2.825 1.00 63.22 171 SER A CA 1
ATOM 1370 C C . SER A 1 171 ? -8.362 -12.414 -1.749 1.00 63.22 171 SER A C 1
ATOM 1372 O O . SER A 1 171 ? -7.331 -12.782 -1.190 1.00 63.22 171 SER A O 1
ATOM 1374 N N . ASN A 1 172 ? -9.570 -12.906 -1.429 1.00 68.44 172 ASN A N 1
ATOM 1375 C CA . ASN A 1 172 ? -9.839 -13.850 -0.330 1.00 68.44 172 ASN A CA 1
ATOM 1376 C C . ASN A 1 172 ? -9.258 -13.417 1.030 1.00 68.44 172 ASN A C 1
ATOM 1378 O O . ASN A 1 172 ? -9.084 -14.230 1.931 1.00 68.44 172 ASN A O 1
ATOM 1382 N N . ASN A 1 173 ? -8.997 -12.119 1.205 1.00 77.06 173 ASN A N 1
ATOM 1383 C CA . ASN A 1 173 ? -8.457 -11.551 2.438 1.00 77.06 173 ASN A CA 1
ATOM 1384 C C . ASN A 1 173 ? -9.560 -10.948 3.323 1.00 77.06 173 ASN A C 1
ATOM 1386 O O . ASN A 1 173 ? -9.282 -10.092 4.166 1.00 77.06 173 ASN A O 1
ATOM 1390 N N . PHE A 1 174 ? -10.815 -11.323 3.088 1.00 85.62 174 PHE A N 1
ATOM 1391 C CA . PHE A 1 174 ? -11.962 -10.916 3.889 1.00 85.62 174 PHE A CA 1
ATOM 1392 C C . PHE A 1 174 ? -12.288 -12.021 4.892 1.00 85.62 174 PHE A C 1
ATOM 1394 O O . PHE A 1 174 ? -12.452 -13.180 4.506 1.00 85.62 174 PHE A O 1
ATOM 1401 N N . ILE A 1 175 ? -12.390 -11.673 6.174 1.00 90.69 175 ILE A N 1
ATOM 1402 C CA . ILE A 1 175 ? -12.707 -12.649 7.219 1.00 90.69 175 ILE A CA 1
ATOM 1403 C C . ILE A 1 175 ? -14.211 -12.919 7.162 1.00 90.69 175 ILE A C 1
ATOM 1405 O O . ILE A 1 175 ? -15.010 -12.050 7.495 1.00 90.69 175 ILE A O 1
ATOM 1409 N N . LYS A 1 176 ? -14.593 -14.115 6.703 1.00 90.56 176 LYS A N 1
ATOM 1410 C CA . LYS A 1 176 ? -15.999 -14.562 6.646 1.00 90.56 176 LYS A CA 1
ATOM 1411 C C . LYS A 1 176 ? -16.460 -15.270 7.922 1.00 90.56 176 LYS A C 1
ATOM 1413 O O . LYS A 1 176 ? -17.652 -15.496 8.086 1.00 90.56 176 LYS A O 1
ATOM 1418 N N . LYS A 1 177 ? -15.519 -15.648 8.793 1.00 92.31 177 LYS A N 1
ATOM 1419 C CA . LYS A 1 177 ? -15.808 -16.316 10.063 1.00 92.31 177 LYS A CA 1
ATOM 1420 C C . LYS A 1 177 ? -16.644 -15.396 10.955 1.00 92.31 177 LYS A C 1
ATOM 1422 O O . LYS A 1 177 ? -16.294 -14.230 11.133 1.00 92.31 177 LYS A O 1
ATOM 1427 N N . THR A 1 178 ? -17.718 -15.941 11.512 1.00 91.25 178 THR A N 1
ATOM 1428 C CA . THR A 1 178 ? -18.505 -15.317 12.576 1.00 91.25 178 THR A CA 1
ATOM 1429 C C . THR A 1 178 ? -17.925 -15.697 13.931 1.00 91.25 178 THR A C 1
ATOM 1431 O O . THR A 1 178 ? -17.438 -16.812 14.107 1.00 91.25 178 THR A O 1
ATOM 1434 N N . TYR A 1 179 ? -17.996 -14.767 14.872 1.00 93.88 179 TYR A N 1
ATOM 1435 C CA . TYR A 1 179 ? -17.515 -14.927 16.240 1.00 93.88 179 TYR A CA 1
ATOM 1436 C C . TYR A 1 179 ? -18.694 -14.714 17.185 1.00 93.88 179 TYR A C 1
ATOM 1438 O O . TYR A 1 179 ? -19.560 -13.878 16.906 1.00 93.88 179 TYR A O 1
ATOM 1446 N N . GLU A 1 180 ? -18.756 -15.477 18.269 1.00 92.88 180 GLU A N 1
ATOM 1447 C CA . GLU A 1 180 ? -19.896 -15.438 19.192 1.00 92.88 180 GLU A CA 1
ATOM 1448 C C . GLU A 1 180 ? -19.865 -14.159 20.039 1.00 92.88 180 GLU A C 1
ATOM 1450 O O . GLU A 1 180 ? -20.873 -13.450 20.171 1.00 92.88 180 GLU A O 1
ATOM 1455 N N . ASN A 1 181 ? -18.668 -13.802 20.501 1.00 95.19 181 ASN A N 1
ATOM 1456 C CA . ASN A 1 181 ? -18.402 -12.749 21.471 1.00 95.19 181 ASN A CA 1
ATOM 1457 C C . ASN A 1 181 ? -17.767 -11.500 20.847 1.00 95.19 181 ASN A C 1
ATOM 1459 O O . ASN A 1 181 ? -17.426 -10.562 21.572 1.00 95.19 181 ASN A O 1
ATOM 1463 N N . LEU A 1 182 ? -17.627 -11.439 19.517 1.00 95.62 182 LEU A N 1
ATOM 1464 C CA . LEU A 1 182 ? -17.077 -10.277 18.809 1.00 95.62 182 LEU A CA 1
ATOM 1465 C C . LEU A 1 182 ? -18.094 -9.647 17.845 1.00 95.62 182 LEU A C 1
ATOM 1467 O O . LEU A 1 182 ? -18.858 -10.328 17.162 1.00 95.62 182 LEU A O 1
ATOM 1471 N N . VAL A 1 183 ? -18.037 -8.322 17.721 1.00 95.69 183 VAL A N 1
ATOM 1472 C CA . VAL A 1 183 ? -18.636 -7.555 16.621 1.00 95.69 183 VAL A CA 1
ATOM 1473 C C . VAL A 1 183 ? -17.495 -7.060 15.741 1.00 95.69 183 VAL A C 1
ATOM 1475 O O . VAL A 1 183 ? -16.830 -6.082 16.072 1.00 95.69 183 VAL A O 1
ATOM 1478 N N . LEU A 1 184 ? -17.242 -7.750 14.627 1.00 96.38 184 LEU A N 1
ATOM 1479 C CA . LEU A 1 184 ? -16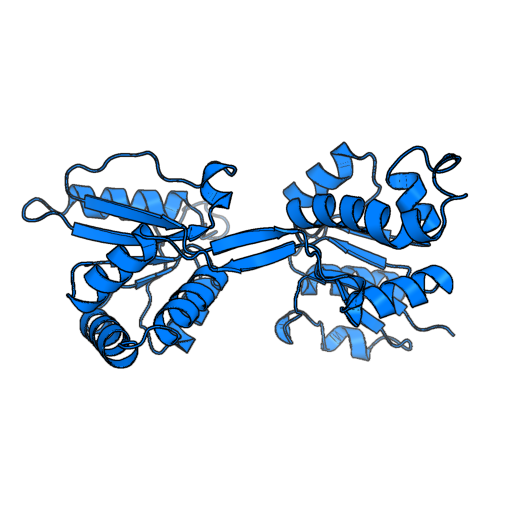.172 -7.402 13.691 1.00 96.38 184 LEU A CA 1
ATOM 1480 C C . LEU A 1 184 ? -16.712 -6.587 12.508 1.00 96.38 184 LEU A C 1
ATOM 1482 O O . LEU A 1 184 ? -17.344 -7.133 11.605 1.00 96.38 184 LEU A O 1
ATOM 1486 N N . GLU A 1 185 ? -16.393 -5.295 12.468 1.00 96.81 185 GLU A N 1
ATOM 1487 C CA . GLU A 1 185 ? -16.744 -4.402 11.361 1.00 96.81 185 GLU A CA 1
ATOM 1488 C C . GLU A 1 185 ? -15.556 -4.220 10.404 1.00 96.81 185 GLU A C 1
ATOM 1490 O O . GLU A 1 185 ? -14.627 -3.450 10.654 1.00 96.81 185 GLU A O 1
ATOM 1495 N N . GLN A 1 186 ? -15.587 -4.935 9.273 1.00 95.75 186 GLN A N 1
ATOM 1496 C CA . GLN A 1 186 ? -14.636 -4.768 8.166 1.00 95.75 186 GLN A CA 1
ATOM 1497 C C . GLN A 1 186 ? -15.147 -3.701 7.184 1.00 95.75 186 GLN A C 1
ATOM 1499 O O . GLN A 1 186 ? -15.883 -4.016 6.250 1.00 95.75 186 GLN A O 1
ATOM 1504 N N . ILE A 1 187 ? -14.754 -2.441 7.384 1.00 96.00 187 ILE A N 1
ATOM 1505 C CA . ILE A 1 187 ? -15.256 -1.297 6.602 1.00 96.00 187 ILE A CA 1
ATOM 1506 C C . ILE A 1 187 ? -14.280 -0.932 5.480 1.00 96.00 187 ILE A C 1
ATOM 1508 O O . ILE A 1 187 ? -13.079 -0.768 5.711 1.00 96.00 187 ILE A O 1
ATOM 1512 N N . PHE A 1 188 ? -14.780 -0.771 4.251 1.00 95.12 188 PHE A N 1
ATOM 1513 C CA . PHE A 1 188 ? -13.952 -0.414 3.095 1.00 95.12 188 PHE A CA 1
ATOM 1514 C C . PHE A 1 188 ? -13.696 1.089 3.029 1.00 95.12 188 PHE A C 1
ATOM 1516 O O . PHE A 1 188 ? -14.454 1.824 2.408 1.00 95.12 188 PHE A O 1
ATOM 1523 N N . PHE A 1 189 ? -12.600 1.536 3.639 1.00 95.50 189 PHE A N 1
ATOM 1524 C CA . PHE A 1 189 ? -12.184 2.944 3.644 1.00 95.50 189 PHE A CA 1
ATOM 1525 C C . PHE A 1 189 ? -11.593 3.401 2.311 1.00 95.50 189 PHE A C 1
ATOM 1527 O O . PHE A 1 189 ? -11.501 4.597 2.044 1.00 95.50 189 PHE A O 1
ATOM 1534 N N . TYR A 1 190 ? -11.140 2.466 1.480 1.00 92.94 190 TYR A N 1
ATOM 1535 C CA . TYR A 1 190 ? -10.442 2.796 0.249 1.00 92.94 190 TYR A CA 1
ATOM 1536 C C . TYR A 1 190 ? -10.555 1.704 -0.799 1.00 92.94 190 TYR A C 1
ATOM 1538 O O . TYR A 1 190 ? -10.861 0.550 -0.501 1.00 92.94 190 TYR A O 1
ATOM 1546 N N . LYS A 1 191 ? -10.255 2.068 -2.041 1.00 91.44 191 LYS A N 1
ATOM 1547 C CA . LYS A 1 191 ? -10.079 1.123 -3.142 1.00 91.44 191 LYS A CA 1
ATOM 1548 C C . LYS A 1 191 ? -8.825 1.457 -3.925 1.00 91.44 191 LYS A C 1
ATOM 1550 O O . LYS A 1 191 ? -8.389 2.607 -3.973 1.00 91.44 191 LYS A O 1
ATOM 1555 N N . THR A 1 192 ? -8.261 0.434 -4.543 1.00 87.94 192 THR A N 1
ATOM 1556 C CA . THR A 1 192 ? -7.178 0.595 -5.503 1.00 87.94 192 THR A CA 1
ATOM 1557 C C . THR A 1 192 ? -7.790 0.648 -6.892 1.00 87.94 192 THR A C 1
ATOM 1559 O O . THR A 1 192 ? -8.586 -0.218 -7.248 1.00 87.94 192 THR A O 1
ATOM 1562 N N . ILE A 1 193 ? -7.442 1.674 -7.656 1.00 89.31 193 ILE A N 1
ATOM 1563 C CA . ILE A 1 193 ? -7.839 1.818 -9.055 1.00 89.31 193 ILE A CA 1
ATOM 1564 C C . ILE A 1 193 ? -6.593 1.932 -9.924 1.00 89.31 193 ILE A C 1
ATOM 1566 O O . ILE A 1 193 ? -5.507 2.246 -9.435 1.00 89.31 193 ILE A O 1
ATOM 1570 N N . GLU A 1 194 ? -6.759 1.673 -11.213 1.00 91.00 194 GLU A N 1
ATOM 1571 C CA . GLU A 1 194 ? -5.746 2.004 -12.210 1.00 91.00 194 GLU A CA 1
ATOM 1572 C C . GLU A 1 194 ? -5.500 3.513 -12.214 1.00 91.00 194 GLU A C 1
ATOM 1574 O O . GLU A 1 194 ? -6.417 4.315 -12.015 1.00 91.00 194 GLU A O 1
ATOM 1579 N N . PHE A 1 195 ? -4.246 3.896 -12.417 1.00 92.00 195 PHE A N 1
ATOM 1580 C CA . PHE A 1 195 ? -3.882 5.295 -12.532 1.00 92.00 195 PHE A CA 1
ATOM 1581 C C . PHE A 1 195 ? -4.396 5.860 -13.862 1.00 92.00 195 PHE A C 1
ATOM 1583 O O . PHE A 1 195 ? -4.125 5.307 -14.924 1.00 92.00 195 PHE A O 1
ATOM 1590 N N . ASN A 1 196 ? -5.159 6.951 -13.798 1.00 86.56 196 ASN A N 1
ATOM 1591 C CA . ASN A 1 196 ? -5.884 7.513 -14.941 1.00 86.56 196 ASN A CA 1
ATOM 1592 C C . ASN A 1 196 ? -5.472 8.951 -15.296 1.00 86.56 196 ASN A C 1
ATOM 1594 O O . ASN A 1 196 ? -6.080 9.551 -16.176 1.00 86.56 196 ASN A O 1
ATOM 1598 N N . LYS A 1 197 ? -4.446 9.502 -14.638 1.00 88.62 197 LYS A N 1
ATOM 1599 C CA . LYS A 1 197 ? -3.930 10.861 -14.874 1.00 88.62 197 LYS A CA 1
ATOM 1600 C C . LYS A 1 197 ? -2.601 10.839 -15.628 1.00 88.62 197 LYS A C 1
ATOM 1602 O O . LYS A 1 197 ? -1.623 11.440 -15.197 1.00 88.62 197 LYS A O 1
ATOM 1607 N N . ILE A 1 198 ? -2.549 10.073 -16.718 1.00 88.06 198 ILE A N 1
ATOM 1608 C CA . ILE A 1 198 ? -1.304 9.821 -17.459 1.00 88.06 198 ILE A CA 1
ATOM 1609 C C . ILE A 1 198 ? -0.730 11.113 -18.039 1.00 88.06 198 ILE A C 1
ATOM 1611 O O . ILE A 1 198 ? 0.438 11.404 -17.808 1.00 88.06 198 ILE A O 1
ATOM 1615 N N . GLU A 1 199 ? -1.560 11.910 -18.713 1.00 86.00 199 GLU A N 1
ATOM 1616 C CA . GLU A 1 199 ? -1.121 13.143 -19.384 1.00 86.00 199 GLU A CA 1
ATOM 1617 C C . GLU A 1 199 ? -0.662 14.237 -18.407 1.00 86.00 199 GLU A C 1
ATOM 1619 O O . GLU A 1 199 ? 0.246 15.011 -18.706 1.00 86.00 199 GLU A O 1
ATOM 1624 N N . GLU A 1 200 ? -1.237 14.263 -17.202 1.00 90.62 200 GLU A N 1
ATOM 1625 C CA . GLU A 1 200 ? -0.876 15.205 -16.133 1.00 90.62 200 GLU A CA 1
ATOM 1626 C C . GLU A 1 200 ? 0.357 14.752 -15.326 1.00 90.62 200 GLU A C 1
ATOM 1628 O O . GLU A 1 200 ? 0.896 15.525 -14.535 1.00 90.62 200 GLU A O 1
ATOM 1633 N N . SER A 1 201 ? 0.800 13.497 -15.470 1.00 92.44 201 SER A N 1
ATOM 1634 C CA . SER A 1 201 ? 1.872 12.932 -14.646 1.00 92.44 201 SER A CA 1
ATOM 1635 C C . SER A 1 201 ? 3.246 13.196 -15.250 1.00 92.44 201 SER A C 1
ATOM 1637 O O . SER A 1 201 ? 3.596 12.695 -16.320 1.00 92.44 201 SER A O 1
ATOM 1639 N N . ASN A 1 202 ? 4.078 13.917 -14.498 1.00 93.50 202 ASN A N 1
ATOM 1640 C CA . ASN A 1 202 ? 5.482 14.150 -14.840 1.00 93.50 202 ASN A CA 1
ATOM 1641 C C . ASN A 1 202 ? 6.254 12.836 -15.011 1.00 93.50 202 ASN A C 1
ATOM 1643 O O . ASN A 1 202 ? 7.100 12.713 -15.895 1.00 93.50 202 ASN A O 1
ATOM 1647 N N . GLU A 1 203 ? 5.947 11.842 -14.183 1.00 94.12 203 GLU A N 1
ATOM 1648 C CA . GLU A 1 203 ? 6.538 10.512 -14.215 1.00 94.12 203 GLU A CA 1
ATOM 1649 C C . GLU A 1 203 ? 6.235 9.787 -15.525 1.00 94.12 203 GLU A C 1
ATOM 1651 O O . GLU A 1 203 ? 7.149 9.287 -16.186 1.00 94.12 203 GLU A O 1
ATOM 1656 N N . TRP A 1 204 ? 4.961 9.759 -15.925 1.00 94.12 204 TRP A N 1
ATOM 1657 C CA . TRP A 1 204 ? 4.543 9.130 -17.174 1.00 94.12 204 TRP A CA 1
ATOM 1658 C C . TRP A 1 204 ? 5.043 9.898 -18.395 1.00 94.12 204 TRP A C 1
ATOM 1660 O O . TRP A 1 204 ? 5.507 9.272 -19.344 1.00 94.12 204 TRP A O 1
ATOM 1670 N N . ASN A 1 205 ? 5.054 11.230 -18.361 1.00 92.31 205 ASN A N 1
ATOM 1671 C CA . ASN A 1 205 ? 5.630 12.043 -19.434 1.00 92.31 205 ASN A CA 1
ATOM 1672 C C . ASN A 1 205 ? 7.136 11.784 -19.596 1.00 92.31 205 ASN A C 1
ATOM 1674 O O . ASN A 1 205 ? 7.631 11.606 -20.713 1.00 92.31 205 ASN A O 1
ATOM 1678 N N . LYS A 1 206 ? 7.868 11.657 -18.483 1.00 94.00 206 LYS A N 1
ATOM 1679 C CA . LYS A 1 206 ? 9.281 11.265 -18.496 1.00 94.00 206 LYS A CA 1
ATOM 1680 C C . LYS A 1 206 ? 9.470 9.840 -19.019 1.00 94.00 206 LYS A C 1
ATOM 1682 O O . LYS A 1 206 ? 10.376 9.604 -19.814 1.00 94.00 206 LYS A O 1
ATOM 1687 N N . PHE A 1 207 ? 8.611 8.902 -18.620 1.00 94.19 207 PHE A N 1
ATOM 1688 C CA . PHE A 1 207 ? 8.605 7.537 -19.145 1.00 94.19 207 PHE A CA 1
ATOM 1689 C C . PHE A 1 207 ? 8.397 7.520 -20.670 1.00 94.19 207 PHE A C 1
ATOM 1691 O O . PHE A 1 207 ? 9.207 6.915 -21.372 1.00 94.19 207 PHE A O 1
ATOM 1698 N N . LYS A 1 208 ? 7.384 8.237 -21.190 1.00 91.44 208 LYS A N 1
ATOM 1699 C CA . LYS A 1 208 ? 7.110 8.376 -22.635 1.00 91.44 208 LYS A CA 1
ATOM 1700 C C . LYS A 1 208 ? 8.347 8.898 -23.375 1.00 91.44 208 LYS A C 1
ATOM 1702 O O . LYS A 1 208 ? 8.786 8.288 -24.348 1.00 91.44 208 LYS A O 1
ATOM 1707 N N . SER A 1 209 ? 8.959 9.968 -22.863 1.00 91.69 209 SER A N 1
ATOM 1708 C CA . SER A 1 209 ? 10.173 10.566 -23.436 1.00 91.69 209 SER A CA 1
ATOM 1709 C C . SER A 1 209 ? 11.331 9.563 -23.540 1.00 91.69 209 SER A C 1
ATOM 1711 O O . SER A 1 209 ? 11.897 9.375 -24.618 1.00 91.69 209 SER A O 1
ATOM 1713 N N . LEU A 1 210 ? 11.631 8.837 -22.459 1.00 92.62 210 LEU A N 1
ATOM 1714 C CA . LEU A 1 210 ? 12.725 7.860 -22.449 1.00 92.62 210 LEU A CA 1
ATOM 1715 C C . LEU A 1 210 ? 12.463 6.647 -23.339 1.00 92.62 210 LEU A C 1
ATOM 1717 O O . LEU A 1 210 ? 13.402 6.103 -23.918 1.00 92.62 210 LEU A O 1
ATOM 1721 N N . VAL A 1 211 ? 11.207 6.217 -23.461 1.00 90.62 211 VAL A N 1
ATOM 1722 C CA . VAL A 1 211 ? 10.818 5.170 -24.412 1.00 90.62 211 VAL A CA 1
ATOM 1723 C C . VAL A 1 211 ? 11.053 5.650 -25.845 1.00 90.62 211 VAL A C 1
ATOM 1725 O O . VAL A 1 211 ? 11.692 4.946 -26.626 1.00 90.62 211 VAL A O 1
ATOM 1728 N N . TYR A 1 212 ? 10.619 6.866 -26.192 1.00 87.88 212 TYR A N 1
ATOM 1729 C CA . TYR A 1 212 ? 10.826 7.431 -27.532 1.00 87.88 212 TYR A CA 1
ATOM 1730 C C . TYR A 1 212 ? 12.306 7.613 -27.882 1.00 87.88 212 TYR A C 1
ATOM 1732 O O . TYR A 1 212 ? 12.693 7.400 -29.031 1.00 87.88 212 TYR A O 1
ATOM 1740 N N . GLN A 1 213 ? 13.139 7.926 -26.891 1.00 90.06 213 GLN A N 1
ATOM 1741 C CA . GLN A 1 213 ? 14.592 8.043 -27.037 1.00 90.06 213 GLN A CA 1
ATOM 1742 C C . GLN A 1 213 ? 15.325 6.688 -26.961 1.00 90.06 213 GLN A C 1
ATOM 1744 O O . GLN A 1 213 ? 16.534 6.631 -27.175 1.00 90.06 213 GLN A O 1
ATOM 1749 N N . LYS A 1 214 ? 14.615 5.578 -26.692 1.00 88.62 214 LYS A N 1
ATOM 1750 C CA . LYS A 1 214 ? 15.180 4.231 -26.459 1.00 88.62 214 LYS A CA 1
ATOM 1751 C C . LYS A 1 214 ? 16.200 4.183 -25.310 1.00 88.62 214 LYS A C 1
ATOM 1753 O O . LYS A 1 214 ? 17.156 3.401 -25.324 1.00 88.62 214 LYS A O 1
ATOM 1758 N N . GLU A 1 215 ? 15.988 5.011 -24.294 1.00 92.00 215 GLU A N 1
ATOM 1759 C CA . GLU A 1 215 ? 16.874 5.161 -23.138 1.00 92.00 215 GLU A CA 1
ATOM 1760 C C . GLU A 1 215 ? 16.383 4.426 -21.883 1.00 92.00 215 GLU A C 1
ATOM 1762 O O . GLU A 1 215 ? 17.154 4.249 -20.933 1.00 92.00 215 GLU A O 1
ATOM 1767 N N . LEU A 1 216 ? 15.127 3.966 -21.863 1.00 91.50 216 LEU A N 1
ATOM 1768 C CA . LEU A 1 216 ? 14.588 3.150 -20.777 1.00 91.50 216 LEU A CA 1
ATOM 1769 C C . LEU A 1 216 ? 14.912 1.667 -20.992 1.00 91.50 216 LEU A C 1
ATOM 1771 O O . LEU A 1 216 ? 14.358 1.027 -21.878 1.00 91.50 216 LEU A O 1
ATOM 1775 N N . LYS A 1 217 ? 15.787 1.103 -20.152 1.00 90.81 217 LYS A N 1
ATOM 1776 C CA . LYS A 1 217 ? 16.263 -0.287 -20.307 1.00 90.81 217 LYS A CA 1
ATOM 1777 C C . LYS A 1 217 ? 15.723 -1.253 -19.257 1.00 90.81 217 LYS A C 1
ATOM 1779 O O . LYS A 1 217 ? 15.739 -2.458 -19.500 1.00 90.81 217 LYS A O 1
ATOM 1784 N N . TYR A 1 218 ? 15.267 -0.749 -18.112 1.00 94.81 218 TYR A N 1
ATOM 1785 C CA . TYR A 1 218 ? 14.931 -1.572 -16.951 1.00 94.81 218 TYR A CA 1
ATOM 1786 C C . TYR A 1 218 ? 13.571 -1.188 -16.376 1.00 94.81 218 TYR A C 1
ATOM 1788 O O . TYR A 1 218 ? 13.287 -0.003 -16.192 1.00 94.81 218 TYR A O 1
ATOM 1796 N N . LEU A 1 219 ? 12.758 -2.196 -16.061 1.00 97.00 219 LEU A N 1
ATOM 1797 C CA . LEU A 1 219 ? 11.444 -2.028 -15.443 1.00 97.00 219 LEU A CA 1
ATOM 1798 C C . LEU A 1 219 ? 11.298 -2.972 -14.247 1.00 97.00 219 LEU A C 1
ATOM 1800 O O . LEU A 1 219 ? 11.563 -4.165 -14.353 1.00 97.00 219 LEU A O 1
ATOM 1804 N N . ILE A 1 220 ? 10.862 -2.445 -13.106 1.00 97.12 220 ILE A N 1
ATOM 1805 C CA . ILE A 1 220 ? 10.628 -3.216 -11.884 1.00 97.12 220 ILE A CA 1
ATOM 1806 C C . ILE A 1 220 ? 9.132 -3.211 -11.571 1.00 97.12 220 ILE A C 1
ATOM 1808 O O . ILE A 1 220 ? 8.552 -2.155 -11.309 1.00 97.12 220 ILE A O 1
ATOM 1812 N N . PHE A 1 221 ? 8.517 -4.393 -11.544 1.00 97.50 221 PHE A N 1
ATOM 1813 C CA . PHE A 1 221 ? 7.122 -4.564 -11.145 1.00 97.50 221 PHE A CA 1
ATOM 1814 C C . PHE A 1 221 ? 7.000 -4.896 -9.666 1.00 97.50 221 PHE A C 1
ATOM 1816 O O . PHE A 1 221 ? 7.574 -5.870 -9.188 1.00 97.50 221 PHE A O 1
ATOM 1823 N N . THR A 1 222 ? 6.192 -4.122 -8.945 1.00 93.81 222 THR A N 1
ATOM 1824 C CA . THR A 1 222 ? 6.041 -4.254 -7.485 1.00 93.81 222 THR A CA 1
ATOM 1825 C C . THR A 1 222 ? 4.900 -5.172 -7.052 1.00 93.81 222 THR A C 1
ATOM 1827 O O . THR A 1 222 ? 4.882 -5.626 -5.910 1.00 93.81 222 THR A O 1
ATOM 1830 N N . SER A 1 223 ? 3.929 -5.442 -7.930 1.00 90.75 223 SER A N 1
ATOM 1831 C CA . SER A 1 223 ? 2.751 -6.254 -7.607 1.00 90.75 223 SER A CA 1
ATOM 1832 C C . SER A 1 223 ? 2.056 -6.805 -8.862 1.00 90.75 223 SER A C 1
ATOM 1834 O O . SER A 1 223 ? 2.175 -6.201 -9.931 1.00 90.75 223 SER A O 1
ATOM 1836 N N . PRO A 1 224 ? 1.235 -7.869 -8.742 1.00 91.38 224 PRO A N 1
ATOM 1837 C CA . PRO A 1 224 ? 0.415 -8.372 -9.851 1.00 91.38 224 PRO A CA 1
ATOM 1838 C C . PRO A 1 224 ? -0.543 -7.317 -10.419 1.00 91.38 224 PRO A C 1
ATOM 1840 O O . PRO A 1 224 ? -0.748 -7.214 -11.624 1.00 91.38 224 PRO A O 1
ATOM 1843 N N . SER A 1 225 ? -1.145 -6.502 -9.549 1.00 89.75 225 SER A N 1
ATOM 1844 C CA . SER A 1 225 ? -2.038 -5.414 -9.960 1.00 89.75 225 SER A CA 1
ATOM 1845 C C . SER A 1 225 ? -1.311 -4.341 -10.764 1.00 89.75 225 SER A C 1
ATOM 1847 O O . SER A 1 225 ? -1.884 -3.821 -11.715 1.00 89.75 225 SER A O 1
ATOM 1849 N N . ALA A 1 226 ? -0.056 -4.045 -10.418 1.00 94.75 226 ALA A N 1
ATOM 1850 C CA . ALA A 1 226 ? 0.757 -3.095 -11.163 1.00 94.75 226 ALA A CA 1
ATOM 1851 C C . ALA A 1 226 ? 1.125 -3.621 -12.560 1.00 94.75 226 ALA A C 1
ATOM 1853 O O . ALA A 1 226 ? 1.096 -2.845 -13.508 1.00 94.75 226 ALA A O 1
ATOM 1854 N N . VAL A 1 227 ? 1.392 -4.929 -12.703 1.00 96.25 227 VAL A N 1
ATOM 1855 C CA . VAL A 1 227 ? 1.597 -5.579 -14.014 1.00 96.25 227 VAL A CA 1
ATOM 1856 C C . VAL A 1 227 ? 0.371 -5.375 -14.902 1.00 96.25 227 VAL A C 1
ATOM 1858 O O . VAL A 1 227 ? 0.481 -4.790 -15.975 1.00 96.25 227 VAL A O 1
ATOM 1861 N N . ARG A 1 228 ? -0.814 -5.783 -14.428 1.00 94.25 228 ARG A N 1
ATOM 1862 C CA . ARG A 1 228 ? -2.068 -5.638 -15.189 1.00 94.25 228 ARG A CA 1
ATOM 1863 C C . ARG A 1 228 ? -2.341 -4.194 -15.597 1.00 94.25 228 ARG A C 1
ATOM 1865 O O . ARG A 1 228 ? -2.667 -3.929 -16.750 1.00 94.25 228 ARG A O 1
ATOM 1872 N N . ALA A 1 229 ? -2.210 -3.274 -14.645 1.00 94.50 229 ALA A N 1
ATOM 1873 C CA . ALA A 1 229 ? -2.492 -1.869 -14.882 1.00 94.50 229 ALA A CA 1
ATOM 1874 C C . ALA A 1 229 ? -1.491 -1.241 -15.859 1.00 94.50 229 ALA A C 1
ATOM 1876 O O . ALA A 1 229 ? -1.905 -0.502 -16.742 1.00 94.50 229 ALA A O 1
ATOM 1877 N N . PHE A 1 230 ? -0.198 -1.564 -15.752 1.00 95.94 230 PHE A N 1
ATOM 1878 C CA . PHE A 1 230 ? 0.828 -1.058 -16.662 1.00 95.94 230 PHE A CA 1
ATOM 1879 C C . PHE A 1 230 ? 0.513 -1.377 -18.121 1.00 95.94 230 PHE A C 1
ATOM 1881 O O . PHE A 1 230 ? 0.472 -0.461 -18.935 1.00 95.94 230 PHE A O 1
ATOM 1888 N N . PHE A 1 231 ? 0.257 -2.647 -18.447 1.00 93.44 231 PHE A N 1
ATOM 1889 C CA . PHE A 1 231 ? 0.004 -3.047 -19.832 1.00 93.44 231 PHE A CA 1
ATOM 1890 C C . PHE A 1 231 ? -1.238 -2.373 -20.400 1.00 93.44 231 PHE A C 1
ATOM 1892 O O . PHE A 1 231 ? -1.198 -1.828 -21.500 1.00 93.44 231 PHE A O 1
ATOM 1899 N N . LYS A 1 232 ? -2.309 -2.300 -19.607 1.00 90.75 232 LYS A N 1
ATOM 1900 C CA . LYS A 1 232 ? -3.516 -1.577 -20.001 1.00 90.75 232 LYS A CA 1
ATOM 1901 C C . LYS A 1 232 ? -3.261 -0.082 -20.211 1.00 90.75 232 LYS A C 1
ATOM 1903 O O . LYS A 1 232 ? -3.734 0.478 -21.194 1.00 90.75 232 LYS A O 1
ATOM 1908 N N . ILE A 1 233 ? -2.514 0.563 -19.313 1.00 91.00 233 ILE A N 1
ATOM 1909 C CA . ILE A 1 233 ? -2.163 1.982 -19.437 1.00 91.00 233 ILE A CA 1
ATOM 1910 C C . ILE A 1 233 ? -1.345 2.210 -20.704 1.00 91.00 233 ILE A C 1
ATOM 1912 O O . ILE A 1 233 ? -1.723 3.056 -21.501 1.00 91.00 233 ILE A O 1
ATOM 1916 N N . VAL A 1 234 ? -0.269 1.449 -20.918 1.00 89.56 234 VAL A N 1
ATOM 1917 C CA . VAL A 1 234 ? 0.622 1.619 -22.074 1.00 89.56 234 VAL A CA 1
ATOM 1918 C C . VAL A 1 234 ? -0.136 1.453 -23.392 1.00 89.56 234 VAL A C 1
ATOM 1920 O O . VAL A 1 234 ? 0.043 2.266 -24.299 1.00 89.56 234 VAL A O 1
ATOM 1923 N N . VAL A 1 235 ? -1.009 0.445 -23.487 1.00 84.62 235 VAL A N 1
ATOM 1924 C CA . VAL A 1 235 ? -1.862 0.230 -24.666 1.00 84.62 235 VAL A CA 1
ATOM 1925 C C . VAL A 1 235 ? -2.830 1.398 -24.882 1.00 84.62 235 VAL A C 1
ATOM 1927 O O . VAL A 1 235 ? -3.092 1.769 -26.019 1.00 84.62 235 VAL A O 1
ATOM 1930 N N . ASN A 1 236 ? -3.339 2.024 -23.823 1.00 82.31 236 ASN A N 1
ATOM 1931 C CA . ASN A 1 236 ? -4.319 3.103 -23.958 1.00 82.31 236 ASN A CA 1
ATOM 1932 C C . ASN A 1 236 ? -3.700 4.497 -24.136 1.00 82.31 236 ASN A C 1
ATOM 1934 O O . ASN A 1 236 ? -4.345 5.356 -24.727 1.00 82.31 236 ASN A O 1
ATOM 1938 N N . SER A 1 237 ? -2.493 4.747 -23.622 1.00 77.12 237 SER A N 1
ATOM 1939 C CA . SER A 1 237 ? -1.870 6.078 -23.636 1.00 77.12 237 SER A CA 1
ATOM 1940 C C . SER A 1 237 ? -0.797 6.216 -24.711 1.00 77.12 237 SER A C 1
ATOM 1942 O O . SER A 1 237 ? -0.907 7.049 -25.599 1.00 77.12 237 SER A O 1
ATOM 1944 N N . ILE A 1 238 ? 0.224 5.361 -24.684 1.00 69.88 238 ILE A N 1
ATOM 1945 C CA . ILE A 1 238 ? 1.378 5.458 -25.593 1.00 69.88 238 ILE A CA 1
ATOM 1946 C C . ILE A 1 238 ? 1.007 4.984 -26.998 1.00 69.88 238 ILE A C 1
ATOM 1948 O O . ILE A 1 238 ? 1.519 5.473 -28.004 1.00 69.88 238 ILE A O 1
ATOM 1952 N N . TYR A 1 239 ? 0.130 3.990 -27.070 1.00 67.56 239 TYR A N 1
ATOM 1953 C CA . TYR A 1 239 ? -0.115 3.254 -28.299 1.00 67.56 239 TYR A CA 1
ATOM 1954 C C . TYR A 1 239 ? -1.253 3.853 -29.142 1.00 67.56 239 TYR A C 1
ATOM 1956 O O . TYR A 1 239 ? -1.149 3.887 -30.368 1.00 67.56 239 TYR A O 1
ATOM 1964 N N . VAL A 1 240 ? -2.288 4.417 -28.505 1.00 60.44 240 VAL A N 1
ATOM 1965 C CA . VAL A 1 240 ? -3.382 5.130 -29.195 1.00 60.44 240 VAL A CA 1
ATOM 1966 C C . VAL A 1 240 ? -2.879 6.405 -29.883 1.00 60.44 240 VAL A C 1
ATOM 1968 O O . VAL A 1 240 ? -3.269 6.671 -31.019 1.00 60.44 240 VAL A O 1
ATOM 1971 N N . GLU A 1 241 ? -1.946 7.143 -29.266 1.00 62.06 241 GLU A N 1
ATOM 1972 C CA . GLU A 1 241 ? -1.299 8.324 -29.871 1.00 62.06 241 GLU A CA 1
ATOM 1973 C C . GLU A 1 241 ? -0.607 8.003 -31.213 1.00 62.06 241 GLU A C 1
ATOM 1975 O O . GLU A 1 241 ? -0.464 8.878 -32.066 1.00 62.06 241 GLU A O 1
ATOM 1980 N N . LYS A 1 242 ? -0.207 6.742 -31.435 1.00 61.72 242 LYS A N 1
ATOM 1981 C CA . LYS A 1 242 ? 0.524 6.293 -32.626 1.00 61.72 242 LYS A CA 1
ATOM 1982 C C . LYS A 1 242 ? -0.287 5.438 -33.605 1.00 61.72 242 LYS A C 1
ATOM 1984 O O . LYS A 1 242 ? 0.368 4.789 -34.411 1.00 61.72 242 LYS A O 1
ATOM 1989 N N . GLN A 1 243 ? -1.633 5.448 -33.560 1.00 56.84 243 GLN A N 1
ATOM 1990 C CA . GLN A 1 243 ? -2.650 4.766 -34.418 1.00 56.84 243 GLN A CA 1
ATOM 1991 C C . GLN A 1 243 ? -2.172 3.667 -35.406 1.00 56.84 243 GLN A C 1
ATOM 1993 O O . GLN A 1 243 ? -2.661 2.544 -35.361 1.00 56.84 243 GLN A O 1
ATOM 1998 N N . VAL A 1 244 ? -1.204 3.965 -36.273 1.00 50.84 244 VAL A N 1
ATOM 1999 C CA . VAL A 1 244 ? -0.458 3.062 -37.169 1.00 50.84 244 VAL A CA 1
ATOM 2000 C C . VAL A 1 244 ? 0.188 1.852 -36.472 1.00 50.84 244 VAL A C 1
ATOM 2002 O O . VAL A 1 244 ? 0.357 0.812 -37.101 1.00 50.84 244 VAL A O 1
ATOM 2005 N N . LEU A 1 245 ? 0.566 1.941 -35.193 1.00 53.78 245 LEU A N 1
ATOM 2006 C CA . LEU A 1 245 ? 1.282 0.843 -34.536 1.00 53.78 245 LEU A CA 1
ATOM 2007 C C . LEU A 1 245 ? 0.389 -0.332 -34.114 1.00 53.78 245 LEU A C 1
ATOM 2009 O O . LEU A 1 245 ? 0.890 -1.451 -34.070 1.00 53.78 245 LEU A O 1
ATOM 2013 N N . LEU A 1 246 ? -0.914 -0.108 -33.884 1.00 52.81 246 LEU A N 1
ATOM 2014 C CA . LEU A 1 246 ? -1.866 -1.099 -33.353 1.00 52.81 246 LEU A CA 1
ATOM 2015 C C . LEU A 1 246 ? -1.907 -2.428 -34.110 1.00 52.81 246 LEU A C 1
ATOM 2017 O O . LEU A 1 246 ? -2.154 -3.462 -33.495 1.00 52.81 246 LEU A O 1
ATOM 2021 N N . SER A 1 247 ? -1.611 -2.419 -35.408 1.00 61.06 247 SER A N 1
ATOM 2022 C CA . SER A 1 247 ? -1.673 -3.610 -36.252 1.00 61.06 247 SER A CA 1
ATOM 2023 C C . SER A 1 247 ? -0.444 -4.522 -36.180 1.00 61.06 247 SER A C 1
ATOM 2025 O O . SER A 1 247 ? -0.500 -5.615 -36.741 1.00 61.06 247 SER A O 1
ATOM 2027 N N . THR A 1 248 ? 0.671 -4.108 -35.561 1.00 69.44 248 THR A N 1
ATOM 2028 C CA . THR A 1 248 ? 1.934 -4.875 -35.622 1.00 69.44 248 THR A CA 1
ATOM 2029 C C . THR A 1 248 ? 2.306 -5.609 -34.337 1.00 69.44 248 THR A C 1
ATOM 2031 O O . THR A 1 248 ? 2.939 -6.657 -34.441 1.00 69.44 248 THR A O 1
ATOM 2034 N N . ILE A 1 249 ? 1.905 -5.122 -33.157 1.00 78.38 249 ILE A N 1
ATOM 2035 C CA . ILE A 1 249 ? 2.181 -5.799 -31.878 1.00 78.38 249 ILE A CA 1
ATOM 2036 C C . ILE A 1 249 ? 1.103 -6.842 -31.592 1.00 78.38 249 ILE A C 1
ATOM 2038 O O . ILE A 1 249 ? -0.072 -6.513 -31.436 1.00 78.38 249 ILE A O 1
ATOM 2042 N N . LYS A 1 250 ? 1.515 -8.106 -31.483 1.00 82.50 250 LYS A N 1
ATOM 2043 C CA . LYS A 1 250 ? 0.614 -9.257 -31.318 1.00 82.50 250 LYS A CA 1
ATOM 2044 C C . LYS A 1 250 ? 0.439 -9.696 -29.867 1.00 82.50 250 LYS A C 1
ATOM 2046 O O . LYS A 1 250 ? -0.526 -10.389 -29.556 1.00 82.50 250 LYS A O 1
ATOM 2051 N N . ASN A 1 251 ? 1.374 -9.339 -28.988 1.00 87.94 251 ASN A N 1
ATOM 2052 C CA . ASN A 1 251 ? 1.372 -9.738 -27.580 1.00 87.94 251 ASN A CA 1
ATOM 2053 C C . ASN A 1 251 ? 2.135 -8.734 -26.692 1.00 87.94 251 ASN A C 1
ATOM 2055 O O . ASN A 1 251 ? 2.835 -7.840 -27.169 1.00 87.94 251 ASN A O 1
ATOM 2059 N N . GLU A 1 252 ? 2.006 -8.887 -25.374 1.00 91.12 252 GLU A N 1
ATOM 2060 C CA . GLU A 1 252 ? 2.621 -7.985 -24.393 1.00 91.12 252 GLU A CA 1
ATOM 2061 C C . GLU A 1 252 ? 4.163 -8.091 -24.349 1.00 91.12 252 GLU A C 1
ATOM 2063 O O . GLU A 1 252 ? 4.827 -7.109 -24.019 1.00 91.12 252 GLU A O 1
ATOM 2068 N N . GLN A 1 253 ? 4.767 -9.220 -24.738 1.00 91.62 253 GLN A N 1
ATOM 2069 C CA . GLN A 1 253 ? 6.230 -9.363 -24.813 1.00 91.62 253 GLN A CA 1
ATOM 2070 C C . GLN A 1 253 ? 6.832 -8.575 -25.992 1.00 91.62 253 GLN A C 1
ATOM 2072 O O . GLN A 1 253 ? 7.888 -7.951 -25.851 1.00 91.62 253 GLN A O 1
ATOM 2077 N N . GLU A 1 254 ? 6.156 -8.539 -27.140 1.00 89.19 254 GLU A N 1
ATOM 2078 C CA . GLU A 1 254 ? 6.508 -7.657 -28.259 1.00 89.19 254 GLU A CA 1
ATOM 2079 C C . GLU A 1 254 ? 6.359 -6.181 -27.868 1.00 89.19 254 GLU A C 1
ATOM 2081 O O . GLU A 1 254 ? 7.210 -5.366 -28.227 1.00 89.19 254 GLU A O 1
ATOM 2086 N N . LEU A 1 255 ? 5.346 -5.839 -27.061 1.00 89.81 255 LEU A N 1
ATOM 2087 C CA . LEU A 1 255 ? 5.210 -4.495 -26.497 1.00 89.81 255 LEU A CA 1
ATOM 2088 C C . LEU A 1 255 ? 6.406 -4.131 -25.611 1.00 89.81 255 LEU A C 1
ATOM 2090 O O . LEU A 1 255 ? 6.983 -3.062 -25.782 1.00 89.81 255 LEU A O 1
ATOM 2094 N N . VAL A 1 256 ? 6.833 -5.019 -24.710 1.00 92.50 256 VAL A N 1
ATOM 2095 C CA . VAL A 1 256 ? 8.040 -4.810 -23.887 1.00 92.50 256 VAL A CA 1
ATOM 2096 C C . VAL A 1 256 ? 9.272 -4.553 -24.762 1.00 92.50 256 VAL A C 1
ATOM 2098 O O . VAL A 1 256 ? 10.039 -3.627 -24.483 1.00 92.50 256 VAL A O 1
ATOM 2101 N N . HIS A 1 257 ? 9.443 -5.327 -25.838 1.00 89.19 257 HIS A N 1
ATOM 2102 C CA . HIS A 1 257 ? 10.541 -5.136 -26.786 1.00 89.19 257 HIS A CA 1
ATOM 2103 C C . HIS A 1 257 ? 10.453 -3.784 -27.505 1.00 89.19 257 HIS A C 1
ATOM 2105 O O . HIS A 1 257 ? 11.448 -3.063 -27.595 1.00 89.19 257 HIS A O 1
ATOM 2111 N N . PHE A 1 258 ? 9.256 -3.407 -27.962 1.00 87.12 258 PHE A N 1
ATOM 2112 C CA . PHE A 1 258 ? 8.999 -2.117 -28.595 1.00 87.12 258 PHE A CA 1
ATOM 2113 C C . PHE A 1 258 ? 9.324 -0.937 -27.667 1.00 87.12 258 PHE A C 1
ATOM 2115 O O . PHE A 1 258 ? 9.920 0.046 -28.108 1.00 87.12 258 PHE A O 1
ATOM 2122 N N . LEU A 1 259 ? 9.007 -1.055 -26.372 1.00 89.94 259 LEU A N 1
ATOM 2123 C CA . LEU A 1 259 ? 9.352 -0.057 -25.355 1.00 89.94 259 LEU A CA 1
ATOM 2124 C C . LEU A 1 259 ? 10.871 0.061 -25.101 1.00 89.94 259 LEU A C 1
ATOM 2126 O O . LEU A 1 259 ? 11.294 0.943 -24.356 1.00 89.94 259 LEU A O 1
ATOM 2130 N N . GLY A 1 260 ? 11.697 -0.815 -25.686 1.00 90.19 260 GLY A N 1
ATOM 2131 C CA . GLY A 1 260 ? 13.152 -0.826 -25.510 1.00 90.19 260 GLY A CA 1
ATOM 2132 C C . GLY A 1 260 ? 13.621 -1.426 -24.181 1.00 90.19 260 GLY A C 1
ATOM 2133 O O . GLY A 1 260 ? 14.808 -1.348 -23.849 1.00 90.19 260 GLY A O 1
ATOM 2134 N N . ILE A 1 261 ? 12.712 -2.050 -23.427 1.00 93.56 261 ILE A N 1
ATOM 2135 C CA . ILE A 1 261 ? 13.006 -2.633 -22.119 1.00 93.56 261 ILE A CA 1
ATOM 2136 C C . ILE A 1 261 ? 13.794 -3.929 -22.325 1.00 93.56 261 ILE A C 1
ATOM 2138 O O . ILE A 1 261 ? 13.332 -4.868 -22.970 1.00 93.56 261 ILE A O 1
ATOM 2142 N N . LYS A 1 262 ? 14.999 -3.986 -21.753 1.00 92.19 262 LYS A N 1
ATOM 2143 C CA . LYS A 1 262 ? 15.906 -5.139 -21.849 1.00 92.19 262 LYS A CA 1
ATOM 2144 C C . LYS A 1 262 ? 15.685 -6.160 -20.747 1.00 92.19 262 LYS A C 1
ATOM 2146 O O . LYS A 1 262 ? 15.902 -7.345 -20.964 1.00 92.19 262 LYS A O 1
ATOM 2151 N N . LEU A 1 263 ? 15.320 -5.690 -19.558 1.00 94.00 263 LEU A N 1
ATOM 2152 C CA . LEU A 1 263 ? 15.141 -6.547 -18.398 1.00 94.00 263 LEU A CA 1
ATOM 2153 C C . LEU A 1 263 ? 13.987 -6.046 -17.532 1.00 94.00 263 LEU A C 1
ATOM 2155 O O . LEU A 1 263 ? 13.944 -4.882 -17.123 1.00 94.00 263 LEU A O 1
ATOM 2159 N N . ILE A 1 264 ? 13.090 -6.976 -17.222 1.00 96.88 264 ILE A N 1
ATOM 2160 C CA . ILE A 1 264 ? 12.021 -6.809 -16.249 1.00 96.88 264 ILE A CA 1
ATOM 2161 C C . ILE A 1 264 ? 12.406 -7.539 -14.965 1.00 96.88 264 ILE A C 1
ATOM 2163 O O . ILE A 1 264 ? 12.798 -8.704 -15.003 1.00 96.88 264 ILE A O 1
ATOM 2167 N N . ILE A 1 265 ? 12.262 -6.868 -13.824 1.00 96.50 265 ILE A N 1
ATOM 2168 C CA . ILE A 1 265 ? 12.439 -7.475 -12.505 1.00 96.50 265 ILE A CA 1
ATOM 2169 C C . ILE A 1 265 ? 11.084 -7.546 -11.805 1.00 96.50 265 ILE A C 1
ATOM 2171 O O . ILE A 1 265 ? 10.418 -6.534 -11.585 1.00 96.50 265 ILE A O 1
ATOM 2175 N N . SER A 1 266 ? 10.683 -8.752 -11.432 1.00 96.12 266 SER A N 1
ATOM 2176 C CA . SER A 1 266 ? 9.540 -9.014 -10.569 1.00 96.12 266 SER A CA 1
ATOM 2177 C C . SER A 1 266 ? 9.953 -8.904 -9.105 1.00 96.12 266 SER A C 1
ATOM 2179 O O . SER A 1 266 ? 10.974 -9.456 -8.691 1.00 96.12 266 SER A O 1
ATOM 2181 N N . LEU A 1 267 ? 9.141 -8.229 -8.292 1.00 92.75 267 LEU A N 1
ATOM 2182 C CA . LEU A 1 267 ? 9.390 -8.137 -6.857 1.00 92.75 267 LEU A CA 1
ATOM 2183 C C . LEU A 1 267 ? 9.115 -9.441 -6.102 1.00 92.75 267 LEU A C 1
ATOM 2185 O O . LEU A 1 267 ? 9.490 -9.522 -4.946 1.00 92.75 267 LEU A O 1
ATOM 2189 N N . GLY A 1 268 ? 8.441 -10.436 -6.680 1.00 89.75 268 GLY A N 1
ATOM 2190 C CA . GLY A 1 268 ? 8.209 -11.702 -5.980 1.00 89.75 268 GLY A CA 1
ATOM 2191 C C . GLY A 1 268 ? 7.214 -12.642 -6.663 1.00 89.75 268 GLY A C 1
ATOM 2192 O O . GLY A 1 268 ? 6.618 -12.265 -7.676 1.00 89.75 268 GLY A O 1
ATOM 2193 N N . PRO A 1 269 ? 6.956 -13.827 -6.075 1.00 87.75 269 PRO A N 1
ATOM 2194 C CA . PRO A 1 269 ? 6.329 -14.963 -6.759 1.00 87.75 269 PRO A CA 1
ATOM 2195 C C . PRO A 1 269 ? 4.979 -14.656 -7.399 1.00 87.75 269 PRO A C 1
ATOM 2197 O O . PRO A 1 269 ? 4.740 -14.984 -8.554 1.00 87.75 269 PRO A O 1
ATOM 2200 N N . ARG A 1 270 ? 4.100 -13.937 -6.696 1.00 87.38 270 ARG A N 1
ATOM 2201 C CA . ARG A 1 270 ? 2.781 -13.579 -7.244 1.00 87.38 270 ARG A CA 1
ATOM 2202 C C . ARG A 1 270 ? 2.886 -12.622 -8.433 1.00 87.38 270 ARG A C 1
ATOM 2204 O O . ARG A 1 270 ? 2.091 -12.702 -9.365 1.00 87.38 270 ARG A O 1
ATOM 2211 N N . THR A 1 271 ? 3.829 -11.681 -8.388 1.00 93.25 271 THR A N 1
ATOM 2212 C CA . THR A 1 271 ? 4.082 -10.749 -9.498 1.00 93.25 271 THR A CA 1
ATOM 2213 C C . THR A 1 271 ? 4.674 -11.503 -10.687 1.00 93.25 271 THR A C 1
ATOM 2215 O O . THR A 1 271 ? 4.260 -11.276 -11.821 1.00 93.25 271 THR A O 1
ATOM 2218 N N . SER A 1 272 ? 5.570 -12.452 -10.414 1.00 96.44 272 SER A N 1
ATOM 2219 C CA . SER A 1 272 ? 6.183 -13.349 -11.395 1.00 96.44 272 SER A CA 1
ATOM 2220 C C . SER A 1 272 ? 5.143 -14.221 -12.096 1.00 96.44 272 SER A C 1
ATOM 2222 O O . SER A 1 272 ? 5.122 -14.286 -13.319 1.00 96.44 272 SER A O 1
ATOM 2224 N N . GLU A 1 273 ? 4.213 -14.818 -11.348 1.00 94.88 273 GLU A N 1
ATOM 2225 C CA . GLU A 1 273 ? 3.076 -15.555 -11.910 1.00 94.88 273 GLU A CA 1
ATOM 2226 C C . GLU A 1 273 ? 2.241 -14.688 -12.857 1.00 94.88 273 GLU A C 1
ATOM 2228 O O . GLU A 1 273 ? 1.798 -15.158 -13.902 1.00 94.88 273 GLU A O 1
ATOM 2233 N N . GLU A 1 274 ? 2.024 -13.415 -12.520 1.00 96.56 274 GLU A N 1
ATOM 2234 C CA . GLU A 1 274 ? 1.235 -12.509 -13.354 1.00 96.56 274 GLU A CA 1
ATOM 2235 C C . GLU A 1 274 ? 1.929 -12.136 -14.669 1.00 96.56 274 GLU A C 1
ATOM 2237 O O . GLU A 1 274 ? 1.244 -11.990 -15.683 1.00 96.56 274 GLU A O 1
ATOM 2242 N N . LEU A 1 275 ? 3.261 -12.011 -14.654 1.00 97.62 275 LEU A N 1
ATOM 2243 C CA . LEU A 1 275 ? 4.096 -11.832 -15.847 1.00 97.62 275 LEU A CA 1
ATOM 2244 C C . LEU A 1 275 ? 4.168 -13.120 -16.676 1.00 97.62 275 LEU A C 1
ATOM 2246 O O . LEU A 1 275 ? 4.060 -13.074 -17.897 1.00 97.62 275 LEU A O 1
ATOM 2250 N N . LYS A 1 276 ? 4.270 -14.280 -16.019 1.00 97.06 276 LYS A N 1
ATOM 2251 C CA . LYS A 1 276 ? 4.304 -15.591 -16.677 1.00 97.06 276 LYS A CA 1
ATOM 2252 C C . LYS A 1 276 ? 3.020 -15.886 -17.453 1.00 97.06 276 LYS A C 1
ATOM 2254 O O . LYS A 1 276 ? 3.100 -16.387 -18.562 1.00 97.06 276 LYS A O 1
ATOM 2259 N N . LYS A 1 277 ? 1.844 -15.529 -16.919 1.00 95.75 277 LYS A N 1
ATOM 2260 C CA . LYS A 1 277 ? 0.546 -15.651 -17.629 1.00 95.75 277 LYS A CA 1
ATOM 2261 C C . LYS A 1 277 ? 0.482 -14.879 -18.954 1.00 95.75 277 LYS A C 1
ATOM 2263 O O . LYS A 1 277 ? -0.469 -15.058 -19.704 1.00 95.75 277 LYS A O 1
ATOM 2268 N N . ARG A 1 278 ? 1.428 -13.967 -19.173 1.00 94.06 278 ARG A N 1
ATOM 2269 C CA . ARG A 1 278 ? 1.514 -13.048 -20.311 1.00 94.06 278 ARG A CA 1
ATOM 2270 C C . ARG A 1 278 ? 2.689 -13.368 -21.229 1.00 94.06 278 ARG A C 1
ATOM 2272 O O . ARG A 1 278 ? 2.996 -12.577 -22.114 1.00 94.06 278 ARG A O 1
ATOM 2279 N N . ASP A 1 279 ? 3.384 -14.472 -20.952 1.00 95.38 279 ASP A N 1
ATOM 2280 C CA . ASP A 1 279 ? 4.604 -14.886 -21.642 1.00 95.38 279 ASP A CA 1
ATOM 2281 C C . ASP A 1 279 ? 5.702 -13.809 -21.635 1.00 95.38 279 ASP A C 1
ATOM 2283 O O . ASP A 1 279 ? 6.511 -13.703 -22.557 1.00 95.38 279 ASP A O 1
ATOM 2287 N N . ILE A 1 280 ? 5.747 -13.000 -20.569 1.00 96.56 280 ILE A N 1
ATOM 2288 C CA . ILE A 1 280 ? 6.764 -11.965 -20.399 1.00 96.56 280 ILE A CA 1
ATOM 2289 C C . ILE A 1 280 ? 7.988 -12.561 -19.711 1.00 96.56 280 ILE A C 1
ATOM 2291 O O . ILE A 1 280 ? 7.876 -13.172 -18.648 1.00 96.56 280 ILE A O 1
ATOM 2295 N N . MET A 1 281 ? 9.173 -12.323 -20.268 1.00 95.88 281 MET A N 1
ATOM 2296 C CA . MET A 1 281 ? 10.438 -12.680 -19.631 1.00 95.88 281 MET A CA 1
ATOM 2297 C C . MET A 1 281 ? 10.763 -11.729 -18.474 1.00 95.88 281 MET A C 1
ATOM 2299 O O . MET A 1 281 ? 10.710 -10.506 -18.614 1.00 95.88 281 MET A O 1
ATOM 2303 N N . TYR A 1 282 ? 11.152 -12.290 -17.329 1.00 96.12 282 TYR A N 1
ATOM 2304 C CA . TYR A 1 282 ? 11.497 -11.531 -16.128 1.00 96.12 282 TYR A CA 1
ATOM 2305 C C . TYR A 1 282 ? 12.576 -12.234 -15.298 1.00 96.12 282 TYR A C 1
ATOM 2307 O O . TYR A 1 282 ? 12.821 -13.429 -15.448 1.00 96.12 282 TYR A O 1
ATOM 2315 N N . LEU A 1 283 ? 13.170 -11.489 -14.365 1.00 95.06 283 LEU A N 1
ATOM 2316 C CA . LEU A 1 283 ? 13.940 -12.025 -13.242 1.00 95.06 283 LEU A CA 1
ATOM 2317 C C . LEU A 1 283 ? 13.202 -11.749 -11.935 1.00 95.06 283 LEU A C 1
ATOM 2319 O O . LEU A 1 283 ? 12.692 -10.651 -11.727 1.00 95.06 283 LEU A O 1
ATOM 2323 N N . GLU A 1 284 ? 13.129 -12.729 -11.042 1.00 93.50 284 GLU A N 1
ATOM 2324 C CA . GLU A 1 284 ? 12.529 -12.539 -9.720 1.00 93.50 284 GLU A CA 1
ATOM 2325 C C . GLU A 1 284 ? 13.578 -12.057 -8.710 1.00 93.50 284 GLU A C 1
ATOM 2327 O O . GLU A 1 284 ? 14.664 -12.621 -8.600 1.00 93.50 284 GLU A O 1
ATOM 2332 N N . SER A 1 285 ? 13.256 -11.002 -7.957 1.00 90.69 285 SER A N 1
ATOM 2333 C CA . SER A 1 285 ? 14.092 -10.528 -6.853 1.00 90.69 285 SER A CA 1
ATOM 2334 C C . SER A 1 285 ? 14.053 -11.507 -5.681 1.00 90.69 285 SER A C 1
ATOM 2336 O O . SER A 1 285 ? 12.979 -11.913 -5.259 1.00 90.69 285 SER A O 1
ATOM 2338 N N . THR A 1 286 ? 15.203 -11.821 -5.085 1.00 83.75 286 THR A N 1
ATOM 2339 C CA . THR A 1 286 ? 15.301 -12.728 -3.926 1.00 83.75 286 THR A CA 1
ATOM 2340 C C . THR A 1 286 ? 14.973 -12.065 -2.584 1.00 83.75 286 THR A C 1
ATOM 2342 O O . THR A 1 286 ? 14.605 -12.740 -1.630 1.00 83.75 286 THR A O 1
ATOM 2345 N N . GLU A 1 287 ? 15.101 -10.738 -2.494 1.00 83.19 287 GLU A N 1
ATOM 2346 C CA . GLU A 1 287 ? 14.880 -9.955 -1.265 1.00 83.19 287 GLU A CA 1
ATOM 2347 C C . GLU A 1 287 ? 13.458 -9.359 -1.189 1.00 83.19 287 GLU A C 1
ATOM 2349 O O . GLU A 1 287 ? 13.178 -8.577 -0.285 1.00 83.19 287 GLU A O 1
ATOM 2354 N N . TYR A 1 288 ? 12.580 -9.667 -2.153 1.00 86.81 288 TYR A N 1
ATOM 2355 C CA . TYR A 1 288 ? 11.185 -9.210 -2.285 1.00 86.81 288 TYR A CA 1
ATOM 2356 C C . TYR A 1 288 ? 10.895 -7.738 -1.925 1.00 86.81 288 TYR A C 1
ATOM 2358 O O . TYR A 1 288 ? 9.810 -7.375 -1.463 1.00 86.81 288 TYR A O 1
ATOM 2366 N N . THR A 1 289 ? 11.875 -6.863 -2.148 1.00 86.88 289 THR A N 1
ATOM 2367 C CA . THR A 1 289 ? 11.824 -5.429 -1.845 1.00 86.88 289 THR A CA 1
ATOM 2368 C C . THR A 1 289 ? 12.410 -4.625 -2.995 1.00 86.88 289 THR A C 1
ATOM 2370 O O . THR A 1 289 ? 13.246 -5.119 -3.753 1.00 86.88 289 THR A O 1
ATOM 2373 N N . VAL A 1 290 ? 11.985 -3.362 -3.130 1.00 89.19 290 VAL A N 1
ATOM 2374 C CA . VAL A 1 290 ? 12.482 -2.469 -4.193 1.00 89.19 290 VAL A CA 1
ATOM 2375 C C . VAL A 1 290 ? 13.994 -2.301 -4.064 1.00 89.19 290 VAL A C 1
ATOM 2377 O O . VAL A 1 290 ? 14.717 -2.433 -5.050 1.00 89.19 290 VAL A O 1
ATOM 2380 N N . LYS A 1 291 ? 14.476 -2.137 -2.827 1.00 89.56 291 LYS A N 1
ATOM 2381 C CA . LYS A 1 291 ? 15.902 -2.120 -2.496 1.00 89.56 291 LYS A CA 1
ATOM 2382 C C . LYS A 1 291 ? 16.621 -3.363 -3.000 1.00 89.56 291 LYS A C 1
ATOM 2384 O O . LYS A 1 291 ? 17.644 -3.242 -3.664 1.00 89.56 291 LYS A O 1
ATOM 2389 N N . GLY A 1 292 ? 16.082 -4.546 -2.717 1.00 88.50 292 GLY A N 1
ATOM 2390 C CA . GLY A 1 292 ? 16.621 -5.821 -3.179 1.00 88.50 292 GLY A CA 1
ATOM 2391 C C . GLY A 1 292 ? 16.723 -5.920 -4.700 1.00 88.50 292 GLY A C 1
ATOM 2392 O O . GLY A 1 292 ? 17.777 -6.261 -5.238 1.00 88.50 292 GLY A O 1
ATOM 2393 N N . ALA A 1 293 ? 15.648 -5.559 -5.402 1.00 91.38 293 ALA A N 1
ATOM 2394 C CA . ALA A 1 293 ? 15.603 -5.532 -6.862 1.00 91.38 293 ALA A CA 1
ATOM 2395 C C . ALA A 1 293 ? 16.634 -4.554 -7.455 1.00 91.38 293 ALA A C 1
ATOM 2397 O O . ALA A 1 293 ? 17.360 -4.907 -8.386 1.00 91.38 293 ALA A O 1
ATOM 2398 N N . LEU A 1 294 ? 16.765 -3.358 -6.873 1.00 90.31 294 LEU A N 1
ATOM 2399 C CA . LEU A 1 294 ? 17.764 -2.369 -7.279 1.00 90.31 294 LEU A CA 1
ATOM 2400 C C . LEU A 1 294 ? 19.193 -2.850 -7.018 1.00 90.31 294 LEU A C 1
ATOM 2402 O O . LEU A 1 294 ? 20.037 -2.719 -7.899 1.00 90.31 294 LEU A O 1
ATOM 2406 N N . LYS A 1 295 ? 19.481 -3.446 -5.852 1.00 88.06 295 LYS A N 1
ATOM 2407 C CA . LYS A 1 295 ? 20.803 -4.031 -5.567 1.00 88.06 295 LYS A CA 1
ATOM 2408 C C . LYS A 1 295 ? 21.169 -5.096 -6.597 1.00 88.06 295 LYS A C 1
ATOM 2410 O O . LYS A 1 295 ? 22.310 -5.126 -7.052 1.00 88.06 295 LYS A O 1
ATOM 2415 N N . TYR A 1 296 ? 20.221 -5.970 -6.935 1.00 86.44 296 TYR A N 1
ATOM 2416 C CA . TYR A 1 296 ? 20.433 -7.013 -7.931 1.00 86.44 296 TYR A CA 1
ATOM 2417 C C . TYR A 1 296 ? 20.761 -6.398 -9.291 1.00 86.44 296 TYR A C 1
ATOM 2419 O O . TYR A 1 296 ? 21.789 -6.733 -9.876 1.00 86.44 296 TYR A O 1
ATOM 2427 N N . LEU A 1 297 ? 19.943 -5.448 -9.751 1.00 87.62 297 LEU A N 1
ATOM 2428 C CA . LEU A 1 297 ? 20.180 -4.745 -11.007 1.00 87.62 297 LEU A CA 1
ATOM 2429 C C . LEU A 1 297 ? 21.569 -4.100 -11.024 1.00 87.62 297 LEU A C 1
ATOM 2431 O O . LEU A 1 297 ? 22.353 -4.354 -11.927 1.00 87.62 297 LEU A O 1
ATOM 2435 N N . ILE A 1 298 ? 21.900 -3.326 -9.991 1.00 85.38 298 ILE A N 1
ATOM 2436 C CA . ILE A 1 298 ? 23.181 -2.631 -9.869 1.00 85.38 298 ILE A CA 1
ATOM 2437 C C . ILE A 1 298 ? 24.367 -3.594 -9.961 1.00 85.38 298 ILE A C 1
ATOM 2439 O O . ILE A 1 298 ? 25.316 -3.325 -10.694 1.00 85.38 298 ILE A O 1
ATOM 2443 N N . ARG A 1 299 ? 24.324 -4.714 -9.231 1.00 83.12 299 ARG A N 1
ATOM 2444 C CA . ARG A 1 299 ? 25.410 -5.703 -9.242 1.00 83.12 299 ARG A CA 1
ATOM 2445 C C . ARG A 1 299 ? 25.642 -6.268 -10.639 1.00 83.12 299 ARG A C 1
ATOM 2447 O O . ARG A 1 299 ? 26.789 -6.429 -11.020 1.00 83.12 299 ARG A O 1
ATOM 2454 N N . ASN A 1 300 ? 24.578 -6.502 -11.404 1.00 79.25 300 ASN A N 1
ATOM 2455 C CA . ASN A 1 300 ? 24.661 -7.023 -12.771 1.00 79.25 300 ASN A CA 1
ATOM 2456 C C . ASN A 1 300 ? 25.006 -5.950 -13.823 1.00 79.25 300 ASN A C 1
ATOM 2458 O O . ASN A 1 300 ? 25.197 -6.288 -14.983 1.00 79.25 300 ASN A O 1
ATOM 2462 N N . LEU A 1 301 ? 25.064 -4.668 -13.444 1.00 75.12 301 LEU A N 1
ATOM 2463 C CA . LEU A 1 301 ? 25.498 -3.564 -14.312 1.00 75.12 301 LEU A CA 1
ATOM 2464 C C . LEU A 1 301 ? 26.964 -3.168 -14.107 1.00 75.12 301 LEU A C 1
ATOM 2466 O O . LEU A 1 301 ? 27.494 -2.381 -14.894 1.00 75.12 301 LEU A O 1
ATOM 2470 N N . ALA A 1 302 ? 27.573 -3.638 -13.016 1.00 58.09 302 ALA A N 1
ATOM 2471 C CA . ALA A 1 302 ? 28.971 -3.404 -12.666 1.00 58.09 302 ALA A CA 1
ATOM 2472 C C . ALA A 1 302 ? 29.937 -4.415 -13.321 1.00 58.09 302 ALA A C 1
ATOM 2474 O O . ALA A 1 302 ? 31.148 -4.264 -13.173 1.00 58.09 302 ALA A O 1
ATOM 2475 N N . PHE A 1 303 ? 29.397 -5.400 -14.043 1.00 46.19 303 PHE A N 1
ATOM 2476 C CA . PHE A 1 303 ? 30.100 -6.359 -14.899 1.00 46.19 303 PHE A CA 1
ATOM 2477 C C . PHE A 1 303 ? 29.611 -6.196 -16.343 1.00 46.19 303 PHE A C 1
ATOM 2479 O O . PHE A 1 303 ? 30.377 -6.563 -17.258 1.00 46.19 303 PHE A O 1
#

Secondary structure (DSSP, 8-state):
---EEEEESSS---GGGS-HHHHTT-SS-EEEEE--SEEEEE---HHHHHHHHHHHTT--SEEEES-HHHHHHHHHHHHTSTTHHHHHHHHHHHHTSTT-EEESSHHHHHHHHTTT--EEE--------SS------SHHHHHHHHHHHHHT--SSPEEEEEEEEGGGTTTT-S-----SSEEEEEEEEEEEEE---TTT-HHHHHHHHHHHTT-EEEEEE--HHHHHHHHHHHHHHTTGGGGGGGGT--SHHHHHHHTT--EEEESSHHHHHHHHTTT---EE-TT-SHHHHHHHHHHHH--